Protein AF-A0A842U980-F1 (afdb_monomer_lite)

Sequence (210 aa):
MTKTLEKITDRKEKIDPVVEKAMEKFLGATVKQVNDDISNRLIEGFIDFDIDLNVKFKKAKEQFKHAFLIKLLQFTNGNISEAARIAGVDRRSIHRLISRFNIDISKLRQEPYYFREEKKEMYVKEVVEETLGRYDITKEYSDKVDEETAKNISKKIPDVRLTFDEAIDMFEKEYIKAALEKFKNIKVAAKEIGLRYETLHKKAKEFGLR

Structure (mmCIF, N/CA/C/O backbone):
data_AF-A0A842U980-F1
#
_entry.id   AF-A0A842U980-F1
#
loop_
_atom_site.group_PDB
_atom_site.id
_atom_site.type_symbol
_atom_site.label_atom_id
_atom_site.label_alt_id
_atom_site.label_comp_id
_atom_site.label_asym_id
_atom_site.label_entity_id
_atom_site.label_seq_id
_atom_site.pdbx_PDB_ins_code
_atom_site.Cartn_x
_atom_site.Cartn_y
_atom_site.Cartn_z
_atom_site.occupancy
_atom_site.B_iso_or_equiv
_atom_site.auth_seq_id
_atom_site.auth_comp_id
_atom_site.auth_asym_id
_atom_site.auth_atom_id
_atom_site.pdbx_PDB_model_num
ATOM 1 N N . MET A 1 1 ? -0.376 16.060 8.707 1.00 54.44 1 MET A N 1
ATOM 2 C CA . MET A 1 1 ? -0.084 14.841 7.926 1.00 54.44 1 MET A CA 1
ATOM 3 C C . MET A 1 1 ? 0.948 14.017 8.677 1.00 54.44 1 MET A C 1
ATOM 5 O O . MET A 1 1 ? 1.645 14.567 9.522 1.00 54.44 1 MET A O 1
ATOM 9 N N . THR A 1 2 ? 1.013 12.706 8.447 1.00 62.59 2 THR A N 1
ATOM 10 C CA . THR A 1 2 ? 2.090 11.875 9.005 1.00 62.59 2 THR A CA 1
ATOM 11 C C . THR A 1 2 ? 3.374 12.084 8.194 1.00 62.59 2 THR A C 1
ATOM 13 O O . THR A 1 2 ? 3.302 12.297 6.984 1.00 62.59 2 THR A O 1
ATOM 16 N N . LYS A 1 3 ? 4.553 11.962 8.829 1.00 65.06 3 LYS A N 1
ATOM 17 C CA . LYS A 1 3 ? 5.871 12.031 8.150 1.00 65.06 3 LYS A CA 1
ATOM 18 C C . LYS A 1 3 ? 5.983 11.068 6.959 1.00 65.06 3 LYS A C 1
ATOM 20 O O . LYS A 1 3 ? 6.761 11.276 6.039 1.00 65.06 3 LYS A O 1
ATOM 25 N N . THR A 1 4 ? 5.220 9.985 7.012 1.00 66.38 4 THR A N 1
ATOM 26 C CA . THR A 1 4 ? 5.071 8.966 5.978 1.00 66.38 4 THR A CA 1
ATOM 27 C C . THR A 1 4 ? 4.361 9.499 4.729 1.00 66.38 4 THR A C 1
ATOM 29 O O . THR A 1 4 ? 4.838 9.315 3.614 1.00 66.38 4 THR A O 1
ATOM 32 N N . LEU A 1 5 ? 3.240 10.203 4.913 1.00 65.75 5 LEU A N 1
ATOM 33 C CA . LEU A 1 5 ? 2.458 10.796 3.824 1.00 65.75 5 LEU A CA 1
ATOM 34 C C . LEU A 1 5 ? 3.175 11.994 3.191 1.00 65.75 5 LEU A C 1
ATOM 36 O O . LEU A 1 5 ? 3.065 12.199 1.986 1.00 65.75 5 LEU A O 1
ATOM 40 N N . GLU A 1 6 ? 3.949 12.740 3.982 1.00 69.69 6 GLU A N 1
ATOM 41 C CA . GLU A 1 6 ? 4.841 13.793 3.476 1.00 69.69 6 GLU A CA 1
ATOM 42 C C . GLU A 1 6 ? 5.874 13.202 2.506 1.00 69.69 6 GLU A C 1
ATOM 44 O O . GLU A 1 6 ? 5.952 13.638 1.367 1.00 69.69 6 GLU A O 1
ATOM 49 N N . LYS A 1 7 ? 6.544 12.100 2.870 1.00 70.19 7 LYS A N 1
ATOM 50 C CA . LYS A 1 7 ? 7.484 11.413 1.963 1.00 70.19 7 LYS A CA 1
ATOM 51 C C . LYS A 1 7 ? 6.836 10.905 0.676 1.00 70.19 7 LYS A C 1
ATOM 53 O O . LYS A 1 7 ? 7.484 10.918 -0.366 1.00 70.19 7 LYS A O 1
ATOM 58 N N . ILE A 1 8 ? 5.598 10.409 0.740 1.00 70.44 8 ILE A N 1
ATOM 59 C CA . ILE A 1 8 ? 4.845 9.974 -0.451 1.00 70.44 8 ILE A CA 1
ATOM 60 C C . ILE A 1 8 ? 4.547 11.176 -1.354 1.00 70.44 8 ILE A C 1
ATOM 62 O O . ILE A 1 8 ? 4.699 11.079 -2.568 1.00 70.44 8 ILE A O 1
ATOM 66 N N . THR A 1 9 ? 4.207 12.318 -0.758 1.00 74.25 9 THR A N 1
ATOM 67 C CA . THR A 1 9 ? 3.985 13.577 -1.482 1.00 74.25 9 THR A CA 1
ATOM 68 C C . THR A 1 9 ? 5.280 14.062 -2.143 1.00 74.25 9 THR A C 1
ATOM 70 O O . THR A 1 9 ? 5.294 14.289 -3.347 1.00 74.25 9 THR A O 1
ATOM 73 N N . ASP A 1 10 ? 6.404 14.062 -1.420 1.00 77.56 10 ASP A N 1
ATOM 74 C CA . ASP A 1 10 ? 7.727 14.425 -1.960 1.00 77.56 10 ASP A CA 1
ATOM 75 C C . ASP A 1 10 ? 8.173 13.504 -3.110 1.00 77.56 10 ASP A C 1
ATOM 77 O O . ASP A 1 10 ? 8.929 13.890 -4.004 1.00 77.56 10 ASP A O 1
ATOM 81 N N . ARG A 1 11 ? 7.767 12.229 -3.065 1.00 75.19 11 ARG A N 1
ATOM 82 C CA . ARG A 1 11 ? 8.016 11.257 -4.138 1.00 75.19 11 ARG A CA 1
ATOM 83 C C . ARG A 1 11 ? 7.155 11.556 -5.360 1.00 75.19 11 ARG A C 1
ATOM 85 O O . ARG A 1 11 ? 7.660 11.446 -6.477 1.00 75.19 11 ARG A O 1
ATOM 92 N N . LYS A 1 12 ? 5.901 11.956 -5.142 1.00 79.19 12 LYS A N 1
ATOM 93 C CA . LYS A 1 12 ? 4.974 12.357 -6.199 1.00 79.19 12 LYS A CA 1
ATOM 94 C C . LYS A 1 12 ? 5.481 13.572 -6.968 1.00 79.19 12 LYS A C 1
ATOM 96 O O . LYS A 1 12 ? 5.611 13.494 -8.185 1.00 79.19 12 LYS A O 1
ATOM 101 N N . GLU A 1 13 ? 5.945 14.601 -6.264 1.00 82.38 13 GLU A N 1
ATOM 102 C CA . GLU A 1 13 ? 6.541 15.800 -6.876 1.00 82.38 13 GLU A CA 1
ATOM 103 C C . GLU A 1 13 ? 7.745 15.499 -7.790 1.00 82.38 13 GLU A C 1
ATOM 105 O O . GLU A 1 13 ? 8.050 16.267 -8.701 1.00 82.38 13 GLU A O 1
ATOM 110 N N . LYS A 1 14 ? 8.433 14.368 -7.582 1.00 80.75 14 LYS A N 1
ATOM 111 C CA . LYS A 1 14 ? 9.555 13.929 -8.429 1.00 80.75 14 LYS A CA 1
ATOM 112 C C . LYS A 1 14 ? 9.118 13.111 -9.643 1.00 80.75 14 LYS A C 1
ATOM 114 O O . LYS A 1 14 ? 9.816 13.139 -10.654 1.00 80.75 14 LYS A O 1
ATOM 119 N N . ILE A 1 15 ? 8.023 12.356 -9.537 1.00 80.94 15 ILE A N 1
ATOM 120 C CA . ILE A 1 15 ? 7.534 11.461 -10.598 1.00 80.94 15 ILE A CA 1
ATOM 121 C C . ILE A 1 15 ? 6.619 12.199 -11.572 1.00 80.94 15 ILE A C 1
ATOM 123 O O . ILE A 1 15 ? 6.764 12.002 -12.778 1.00 80.94 15 ILE A O 1
ATOM 127 N N . ASP A 1 16 ? 5.754 13.084 -11.080 1.00 85.31 16 ASP A N 1
ATOM 128 C CA . ASP A 1 16 ? 4.809 13.854 -11.895 1.00 85.31 16 ASP A CA 1
ATOM 129 C C . ASP A 1 16 ? 5.452 14.515 -13.127 1.00 85.31 16 ASP A C 1
ATOM 131 O O . ASP A 1 16 ? 4.998 14.233 -14.237 1.00 85.31 16 ASP A O 1
ATOM 135 N N . PRO A 1 17 ? 6.560 15.280 -13.022 1.00 87.06 17 PRO A N 1
ATOM 136 C CA . PRO A 1 17 ? 7.162 15.915 -14.198 1.00 87.06 17 PRO A CA 1
ATOM 137 C C . PRO A 1 17 ? 7.782 14.911 -15.185 1.00 87.06 17 PRO A C 1
ATOM 139 O O . PRO A 1 17 ? 7.951 15.216 -16.368 1.00 87.06 17 PRO A O 1
ATOM 142 N N . VAL A 1 18 ? 8.160 13.716 -14.719 1.00 85.06 18 VAL A N 1
ATOM 143 C CA . VAL A 1 18 ? 8.706 12.648 -15.570 1.00 85.06 18 VAL A CA 1
ATOM 144 C C . VAL A 1 18 ? 7.588 11.995 -16.375 1.00 85.06 18 VAL A C 1
ATOM 146 O O . VAL A 1 18 ? 7.740 11.822 -17.586 1.00 85.06 18 VAL A O 1
ATOM 149 N N . VAL A 1 19 ? 6.487 11.648 -15.705 1.00 84.44 19 VAL A N 1
ATOM 150 C CA . VAL A 1 19 ? 5.302 11.041 -16.320 1.00 84.44 19 VAL A CA 1
ATOM 151 C C . VAL A 1 19 ? 4.660 12.027 -17.284 1.00 84.44 19 VAL A C 1
ATOM 153 O O . VAL A 1 19 ? 4.445 11.679 -18.438 1.00 84.44 19 VAL A O 1
ATOM 156 N N . GLU A 1 20 ? 4.445 13.271 -16.858 1.00 87.75 20 GLU A N 1
ATOM 157 C CA . GLU A 1 20 ? 3.815 14.310 -17.671 1.00 87.75 20 GLU A CA 1
ATOM 158 C C . GLU A 1 20 ? 4.561 14.532 -18.985 1.00 87.75 20 GLU A C 1
ATOM 160 O O . GLU A 1 20 ? 3.962 14.444 -20.052 1.00 87.75 20 GLU A O 1
ATOM 165 N N . LYS A 1 21 ? 5.887 14.696 -18.931 1.00 86.00 21 LYS A N 1
ATOM 166 C CA . LYS A 1 21 ? 6.707 14.894 -20.132 1.00 86.00 21 LYS A CA 1
ATOM 167 C C . LYS A 1 21 ? 6.715 13.680 -21.064 1.00 86.00 21 LYS A C 1
ATOM 169 O O . LYS A 1 21 ? 6.802 13.834 -22.282 1.00 86.00 21 LYS A O 1
ATOM 174 N N . ALA A 1 22 ? 6.699 12.469 -20.509 1.00 83.88 22 ALA A N 1
ATOM 175 C CA . ALA A 1 22 ? 6.681 11.249 -21.310 1.00 83.88 22 ALA A CA 1
ATOM 176 C C . ALA A 1 22 ? 5.316 11.036 -21.978 1.00 83.88 22 ALA A C 1
ATOM 178 O O . ALA A 1 22 ? 5.261 10.735 -23.169 1.00 83.88 22 ALA A O 1
ATOM 179 N N . MET A 1 23 ? 4.232 11.258 -21.236 1.00 83.81 23 MET A N 1
ATOM 180 C CA . MET A 1 23 ? 2.866 11.114 -21.732 1.00 83.81 23 MET A CA 1
ATOM 181 C C . MET A 1 23 ? 2.473 12.236 -22.692 1.00 83.81 23 MET A C 1
ATOM 183 O O . MET A 1 23 ? 1.781 11.961 -23.663 1.00 83.81 23 MET A O 1
ATOM 187 N N . GLU A 1 24 ? 2.960 13.465 -22.505 1.00 85.56 24 GLU A N 1
ATOM 188 C CA . GLU A 1 24 ? 2.791 14.559 -23.472 1.00 85.56 24 GLU A CA 1
ATOM 189 C C . GLU A 1 24 ? 3.443 14.207 -24.815 1.00 85.56 24 GLU A C 1
ATOM 191 O O . GLU A 1 24 ? 2.820 14.363 -25.863 1.00 85.56 24 GLU A O 1
ATOM 196 N N . LYS A 1 25 ? 4.668 13.656 -24.798 1.00 83.00 25 LYS A N 1
ATOM 197 C CA . LYS A 1 25 ? 5.346 13.181 -26.017 1.00 83.00 25 LYS A CA 1
ATOM 198 C C . LYS A 1 25 ? 4.564 12.048 -26.697 1.00 83.00 25 LYS A C 1
ATOM 200 O O . LYS A 1 25 ? 4.539 11.993 -27.922 1.00 83.00 25 LYS A O 1
ATOM 205 N N . PHE A 1 26 ? 3.957 11.159 -25.912 1.00 80.19 26 PHE A N 1
ATOM 206 C CA . PHE A 1 26 ? 3.241 9.982 -26.405 1.00 80.19 26 PHE A CA 1
ATOM 207 C C . PHE A 1 26 ? 1.833 10.299 -26.942 1.00 80.19 26 PHE A C 1
ATOM 209 O O . PHE A 1 26 ? 1.477 9.881 -28.041 1.00 80.19 26 PHE A O 1
ATOM 216 N N . LEU A 1 27 ? 1.033 11.054 -26.186 1.00 79.44 27 LEU A N 1
ATOM 217 C CA . LEU A 1 27 ? -0.352 11.402 -26.523 1.00 79.44 27 LEU A CA 1
ATOM 218 C C . LEU A 1 27 ? -0.455 12.670 -27.384 1.00 79.44 27 LEU A C 1
ATOM 220 O O . LEU A 1 27 ? -1.517 12.951 -27.934 1.00 79.44 27 LEU A O 1
ATOM 224 N N . GLY A 1 28 ? 0.618 13.462 -27.477 1.00 79.75 28 GLY A N 1
ATOM 225 C CA . GLY A 1 28 ? 0.624 14.773 -28.135 1.00 79.75 28 GLY A CA 1
ATOM 226 C C . GLY A 1 28 ? -0.094 15.874 -27.343 1.00 79.75 28 GLY A C 1
ATOM 227 O O . GLY A 1 28 ? -0.217 16.994 -27.834 1.00 79.75 28 GLY A O 1
ATOM 228 N N . ALA A 1 29 ? -0.583 15.566 -26.139 1.00 79.31 29 ALA A N 1
ATOM 229 C CA . ALA A 1 29 ? -1.262 16.493 -25.244 1.00 79.31 29 ALA A CA 1
ATOM 230 C C . ALA A 1 29 ? -1.124 16.053 -23.781 1.00 79.31 29 ALA A C 1
ATOM 232 O O . ALA A 1 29 ? -1.019 14.864 -23.473 1.00 79.31 29 ALA A O 1
ATOM 233 N N . THR A 1 30 ? -1.192 17.017 -22.865 1.00 80.44 30 THR A N 1
ATOM 234 C CA . THR A 1 30 ? -1.183 16.753 -21.424 1.00 80.44 30 THR A CA 1
ATOM 235 C C . THR A 1 30 ? -2.582 16.402 -20.927 1.00 80.44 30 THR A C 1
ATOM 237 O O . THR A 1 30 ? -3.475 17.251 -20.898 1.00 80.44 30 THR A O 1
ATOM 240 N N . VAL A 1 31 ? -2.765 15.165 -20.458 1.00 83.44 31 VAL A N 1
ATOM 241 C CA . VAL A 1 31 ? -4.002 14.720 -19.799 1.00 83.44 31 VAL A CA 1
ATOM 242 C C . VAL A 1 31 ? -3.748 14.567 -18.303 1.00 83.44 31 VAL A C 1
ATOM 244 O O . VAL A 1 31 ? -3.259 13.538 -17.840 1.00 83.44 31 VAL A O 1
ATOM 247 N N . LYS A 1 32 ? -4.091 15.603 -17.527 1.00 85.12 32 LYS A N 1
ATOM 248 C CA . LYS A 1 32 ? -3.756 15.685 -16.095 1.00 85.12 32 LYS A CA 1
ATOM 249 C C . LYS A 1 32 ? -4.216 14.462 -15.289 1.00 85.12 32 LYS A C 1
ATOM 251 O O . LYS A 1 32 ? -3.421 13.911 -14.544 1.00 85.12 32 L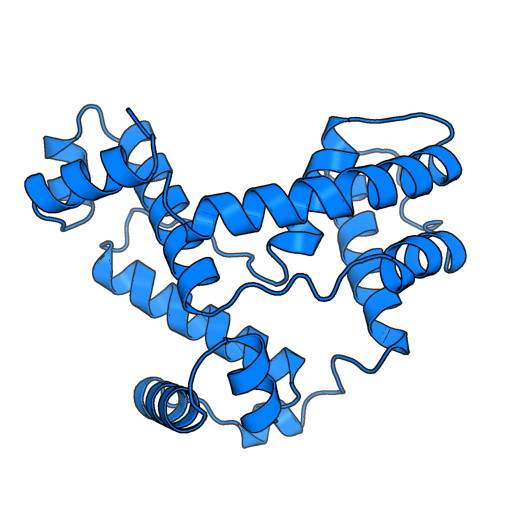YS A O 1
ATOM 256 N N . GLN A 1 33 ? -5.464 14.021 -15.468 1.00 82.62 33 GLN A N 1
ATOM 257 C CA . GLN A 1 33 ? -6.023 12.877 -14.730 1.00 82.62 33 GLN A CA 1
ATOM 258 C C . GLN A 1 33 ? -5.267 11.568 -15.003 1.00 82.62 33 GLN A C 1
ATOM 260 O O . GLN A 1 33 ? -4.983 10.817 -14.078 1.00 82.62 33 GLN A O 1
ATOM 265 N N . VAL A 1 34 ? -4.881 11.328 -16.258 1.00 82.81 34 VAL A N 1
ATOM 266 C CA . VAL A 1 34 ? -4.116 10.137 -16.658 1.00 82.81 34 VAL A CA 1
ATOM 267 C C . VAL A 1 34 ? -2.714 10.174 -16.062 1.00 82.81 34 VAL A C 1
ATOM 269 O O . VAL A 1 34 ? -2.252 9.174 -15.521 1.00 82.81 34 VAL A O 1
ATOM 272 N N . ASN A 1 35 ? -2.050 11.330 -16.122 1.00 85.69 35 ASN A N 1
ATOM 273 C CA . ASN A 1 35 ? -0.719 11.503 -15.543 1.00 85.69 35 ASN A CA 1
ATOM 274 C C . ASN A 1 35 ? -0.745 11.303 -14.025 1.00 85.69 35 ASN A C 1
ATOM 276 O O . ASN A 1 35 ? 0.098 10.585 -13.496 1.00 85.69 35 ASN A O 1
ATOM 280 N N . ASP A 1 36 ? -1.738 11.887 -13.347 1.00 84.62 36 ASP A N 1
ATOM 281 C CA . ASP A 1 36 ? -1.949 11.724 -11.910 1.00 84.62 36 ASP A CA 1
ATOM 282 C C . ASP A 1 36 ? -2.123 10.245 -11.533 1.00 84.62 36 ASP A C 1
ATOM 284 O O . ASP A 1 36 ? -1.471 9.773 -10.601 1.00 84.62 36 ASP A O 1
ATOM 288 N N . ASP A 1 37 ? -2.946 9.497 -12.272 1.00 82.12 37 ASP A N 1
ATOM 289 C CA . ASP A 1 37 ? -3.183 8.075 -12.014 1.00 82.12 37 ASP A CA 1
ATOM 290 C C . ASP A 1 37 ? -1.954 7.212 -12.303 1.00 82.12 37 ASP A C 1
ATOM 292 O O . ASP A 1 37 ? -1.622 6.339 -11.500 1.00 82.12 37 ASP A O 1
ATOM 296 N N . ILE A 1 38 ? -1.235 7.470 -13.400 1.00 82.06 38 ILE A N 1
ATOM 297 C CA . ILE A 1 38 ? 0.019 6.771 -13.706 1.00 82.06 38 ILE A CA 1
ATOM 298 C C . ILE A 1 38 ? 1.038 7.039 -12.594 1.00 82.06 38 ILE A C 1
ATOM 300 O O . ILE A 1 38 ? 1.588 6.091 -12.038 1.00 82.06 38 ILE A O 1
ATOM 304 N N . SER A 1 39 ? 1.260 8.301 -12.215 1.00 82.94 39 SER A N 1
ATOM 305 C CA . SER A 1 39 ? 2.160 8.668 -11.117 1.00 82.94 39 SER A CA 1
ATOM 306 C C . SER A 1 39 ? 1.787 7.969 -9.816 1.00 82.94 39 SER A C 1
ATOM 308 O O . SER A 1 39 ? 2.646 7.346 -9.191 1.00 82.94 39 SER A O 1
ATOM 310 N N . ASN A 1 40 ? 0.511 8.028 -9.421 1.00 78.62 40 ASN A N 1
ATOM 311 C CA . ASN A 1 40 ? 0.027 7.387 -8.201 1.00 78.62 40 ASN A CA 1
ATOM 312 C C . ASN A 1 40 ? 0.307 5.882 -8.248 1.00 78.62 40 ASN A C 1
ATOM 314 O O . ASN A 1 40 ? 0.929 5.358 -7.334 1.00 78.62 40 ASN A O 1
ATOM 318 N N . ARG A 1 41 ? -0.021 5.193 -9.345 1.00 76.94 41 ARG A N 1
ATOM 319 C CA . ARG A 1 41 ? 0.214 3.746 -9.486 1.00 76.94 41 ARG A CA 1
ATOM 320 C C . ARG A 1 41 ? 1.695 3.370 -9.534 1.00 76.94 41 ARG A C 1
ATOM 322 O O . ARG A 1 41 ? 2.090 2.317 -9.036 1.00 76.94 41 ARG A O 1
ATOM 329 N N . LEU A 1 42 ? 2.548 4.223 -10.095 1.00 76.81 42 LEU A N 1
ATOM 330 C CA . LEU A 1 42 ? 3.997 4.017 -10.074 1.00 76.81 42 LEU A CA 1
ATOM 331 C C . LEU A 1 42 ? 4.582 4.172 -8.660 1.00 76.81 42 LEU A C 1
ATOM 333 O O . LEU A 1 42 ? 5.507 3.438 -8.314 1.00 76.81 42 LEU A O 1
ATOM 337 N N . ILE A 1 43 ? 4.042 5.087 -7.844 1.00 73.19 43 ILE A N 1
ATOM 338 C CA . ILE A 1 43 ? 4.463 5.341 -6.450 1.00 73.19 43 ILE A CA 1
ATOM 339 C C . ILE A 1 43 ? 3.907 4.288 -5.493 1.00 73.19 43 ILE A C 1
ATOM 341 O O . ILE A 1 43 ? 4.632 3.750 -4.654 1.00 73.19 43 ILE A O 1
ATOM 345 N N . GLU A 1 44 ? 2.606 4.031 -5.595 1.00 68.06 44 GLU A N 1
ATOM 346 C CA . GLU A 1 44 ? 1.865 3.069 -4.784 1.00 68.06 44 GLU A CA 1
ATOM 347 C C . GLU A 1 44 ? 2.296 1.637 -5.111 1.00 68.06 44 GLU A C 1
ATOM 349 O O . GLU A 1 44 ? 2.226 0.740 -4.267 1.00 68.06 44 GLU A O 1
ATOM 354 N N . GLY A 1 45 ? 2.856 1.438 -6.304 1.00 65.06 45 GLY A N 1
ATOM 355 C CA . GLY A 1 45 ? 3.435 0.178 -6.714 1.00 65.06 45 GLY A CA 1
ATOM 356 C C . GLY A 1 45 ? 2.366 -0.899 -6.891 1.00 65.06 45 GLY A C 1
ATOM 357 O O . GLY A 1 45 ? 1.214 -0.646 -7.228 1.00 65.06 45 GLY A O 1
ATOM 358 N N . PHE A 1 46 ? 2.760 -2.128 -6.560 1.00 54.03 46 PHE A N 1
ATOM 359 C CA . PHE A 1 46 ? 1.955 -3.351 -6.602 1.00 54.03 46 PHE A CA 1
ATOM 360 C C . PHE A 1 46 ? 0.727 -3.358 -5.669 1.00 54.03 46 PHE A C 1
ATOM 362 O O . PHE A 1 46 ? 0.098 -4.404 -5.492 1.00 54.03 46 PHE A O 1
ATOM 369 N N . ILE A 1 47 ? 0.391 -2.253 -5.006 1.00 57.50 47 ILE A N 1
ATOM 370 C CA . ILE A 1 47 ? -0.677 -2.198 -4.008 1.00 57.50 47 ILE A CA 1
ATOM 371 C C . ILE A 1 47 ? -2.021 -2.002 -4.705 1.00 57.50 47 ILE A C 1
ATOM 373 O O . ILE A 1 47 ? -2.615 -0.937 -4.679 1.00 57.50 47 ILE A O 1
ATOM 377 N N . ASP A 1 48 ? -2.510 -3.081 -5.300 1.00 58.28 48 ASP A N 1
ATOM 378 C CA . ASP A 1 48 ? -3.935 -3.232 -5.565 1.00 58.28 48 ASP A CA 1
ATOM 379 C C . ASP A 1 48 ? -4.545 -3.963 -4.365 1.00 58.28 48 ASP A C 1
ATOM 381 O O . ASP A 1 48 ? -4.170 -5.115 -4.083 1.00 58.28 48 ASP A O 1
ATOM 385 N N . PHE A 1 49 ? -5.364 -3.257 -3.583 1.00 68.00 49 PHE A N 1
ATOM 386 C CA . PHE A 1 49 ? -6.091 -3.817 -2.448 1.00 68.00 49 PHE A CA 1
ATOM 387 C C . PHE A 1 49 ? -7.475 -3.181 -2.339 1.00 68.00 49 PHE A C 1
ATOM 389 O O . PHE A 1 49 ? -7.606 -1.996 -2.031 1.00 68.00 49 PHE A O 1
ATOM 396 N N . ASP A 1 50 ? -8.502 -4.007 -2.501 1.00 75.44 50 ASP A N 1
ATOM 397 C CA . ASP A 1 50 ? -9.885 -3.585 -2.335 1.00 75.44 50 ASP A CA 1
ATOM 398 C C . ASP A 1 50 ? -10.236 -3.372 -0.861 1.00 75.44 50 ASP A C 1
ATOM 400 O O . ASP A 1 50 ? -10.060 -4.243 -0.001 1.00 75.44 50 ASP A O 1
ATOM 404 N N . ILE A 1 51 ? -10.788 -2.199 -0.557 1.00 85.25 51 ILE A N 1
ATOM 405 C CA . ILE A 1 51 ? -11.232 -1.861 0.793 1.00 85.25 51 ILE A CA 1
ATOM 406 C C . ILE A 1 51 ? -12.583 -2.528 1.074 1.00 85.25 51 ILE A C 1
ATOM 408 O O . ILE A 1 51 ? -13.648 -1.989 0.773 1.00 85.25 51 ILE A O 1
ATOM 412 N N . ASP A 1 52 ? -12.544 -3.691 1.726 1.00 87.75 52 ASP A N 1
ATOM 413 C CA . ASP A 1 52 ? -13.746 -4.356 2.234 1.00 87.75 52 ASP A CA 1
ATOM 414 C C . ASP A 1 52 ? -14.071 -3.930 3.677 1.00 87.75 52 ASP A C 1
ATOM 416 O O . ASP A 1 52 ? -13.484 -4.399 4.659 1.00 87.75 52 ASP A O 1
ATOM 420 N N . LEU A 1 53 ? -15.070 -3.056 3.816 1.00 90.94 53 LEU A N 1
ATOM 421 C CA . LEU A 1 53 ? -15.565 -2.583 5.113 1.00 90.94 53 LEU A CA 1
ATOM 422 C C . LEU A 1 53 ? -16.399 -3.624 5.881 1.00 90.94 53 LEU A C 1
ATOM 424 O O . LEU A 1 53 ? -16.760 -3.373 7.033 1.00 90.94 53 LEU A O 1
ATOM 428 N N . ASN A 1 54 ? -16.709 -4.785 5.293 1.00 91.12 54 ASN A N 1
ATOM 429 C CA . ASN A 1 54 ? -17.342 -5.893 6.019 1.00 91.12 54 ASN A CA 1
ATOM 430 C C . ASN A 1 54 ? -16.333 -6.628 6.917 1.00 91.12 54 ASN A C 1
ATOM 432 O O . ASN A 1 54 ? -16.703 -7.228 7.932 1.00 91.12 54 ASN A O 1
ATOM 436 N N . VAL A 1 55 ? -15.041 -6.552 6.589 1.00 92.44 55 VAL A N 1
ATOM 437 C CA . VAL A 1 55 ? -13.961 -7.094 7.413 1.00 92.44 55 VAL A CA 1
ATOM 438 C C . VAL A 1 55 ? -13.512 -6.043 8.419 1.00 92.44 55 VAL A C 1
ATOM 440 O O . VAL A 1 55 ? -13.121 -4.949 8.041 1.00 92.44 55 VAL A O 1
ATOM 443 N N . LYS A 1 56 ? -13.490 -6.377 9.716 1.00 95.69 56 LYS A N 1
ATOM 444 C CA . LYS A 1 56 ? -13.037 -5.455 10.777 1.00 95.69 56 LYS A CA 1
ATOM 445 C C . LYS A 1 56 ? -11.600 -4.973 10.543 1.00 95.69 56 LYS A C 1
ATOM 447 O O . LYS A 1 56 ? -10.733 -5.766 10.172 1.00 95.69 56 LYS A O 1
ATOM 452 N N . PHE A 1 57 ? -11.318 -3.720 10.906 1.00 94.62 57 PHE A N 1
ATOM 453 C CA . PHE A 1 57 ? -10.055 -3.014 10.655 1.00 94.62 57 PHE A CA 1
ATOM 454 C C . PHE A 1 57 ? -8.805 -3.836 10.988 1.00 94.62 57 PHE A C 1
ATOM 456 O O . PHE A 1 57 ? -7.887 -3.934 10.181 1.00 94.62 57 PHE A O 1
ATOM 463 N N . LYS A 1 58 ? -8.759 -4.472 12.168 1.00 94.62 58 LYS A N 1
ATOM 464 C CA . LYS A 1 58 ? -7.595 -5.279 12.575 1.00 94.62 58 LYS A CA 1
ATOM 465 C C . LYS A 1 58 ? -7.336 -6.450 11.626 1.00 94.62 58 LYS A C 1
ATOM 467 O O . LYS A 1 58 ? -6.184 -6.734 11.326 1.00 94.62 58 LYS A O 1
ATOM 472 N N . LYS A 1 59 ? -8.396 -7.128 11.177 1.00 94.38 59 LYS A N 1
ATOM 473 C CA . LYS A 1 59 ? -8.294 -8.269 10.263 1.00 94.38 59 LYS A CA 1
ATOM 474 C C . LYS A 1 59 ? -7.962 -7.796 8.849 1.00 94.38 59 LYS A C 1
ATOM 476 O O . LYS A 1 59 ? -7.058 -8.362 8.247 1.00 94.38 59 LYS A O 1
ATOM 481 N N . ALA A 1 60 ? -8.607 -6.728 8.381 1.00 93.44 60 ALA A N 1
ATOM 482 C CA . ALA A 1 60 ? -8.319 -6.122 7.084 1.00 93.44 60 ALA A CA 1
ATOM 483 C C . ALA A 1 60 ? -6.849 -5.670 6.997 1.00 93.44 60 ALA A C 1
ATOM 485 O O . ALA A 1 60 ? -6.148 -6.007 6.049 1.00 93.44 60 ALA A O 1
ATOM 486 N N . LYS A 1 61 ? -6.327 -5.039 8.058 1.00 93.62 61 LYS A N 1
ATOM 487 C CA . LYS A 1 61 ? -4.910 -4.660 8.164 1.00 93.62 61 LYS A CA 1
ATOM 488 C C . LYS A 1 61 ? -3.962 -5.858 8.089 1.00 93.62 61 LYS A C 1
ATOM 490 O O . LYS A 1 61 ? -2.888 -5.759 7.506 1.00 93.62 61 LYS A O 1
ATOM 495 N N . GLU A 1 62 ? -4.309 -6.984 8.703 1.00 93.62 62 GLU A N 1
ATOM 496 C CA . GLU A 1 62 ? -3.476 -8.190 8.636 1.00 93.62 62 GLU A CA 1
ATOM 497 C C . GLU A 1 62 ? -3.530 -8.857 7.257 1.00 93.62 62 GLU A C 1
ATOM 499 O O . GLU A 1 62 ? -2.492 -9.290 6.761 1.00 93.62 62 GLU A O 1
ATOM 504 N N . GLN A 1 63 ? -4.695 -8.870 6.605 1.00 91.75 63 GLN A N 1
ATOM 505 C CA . GLN A 1 63 ? -4.833 -9.325 5.217 1.00 91.75 63 GLN A CA 1
ATOM 506 C C . GLN A 1 63 ? -4.016 -8.454 4.261 1.00 91.75 63 GLN A C 1
ATOM 508 O O . GLN A 1 63 ? -3.293 -8.986 3.421 1.00 91.75 63 GLN A O 1
ATOM 513 N N . PHE A 1 64 ? -4.056 -7.134 4.447 1.00 91.81 64 PHE A N 1
ATOM 514 C CA . PHE A 1 64 ? -3.239 -6.196 3.690 1.00 91.81 64 PHE A CA 1
ATOM 515 C C . PHE A 1 64 ? -1.741 -6.481 3.854 1.00 91.81 64 PHE A C 1
ATOM 517 O O . PHE A 1 64 ? -1.034 -6.653 2.866 1.00 91.81 64 PHE A O 1
ATOM 524 N N . LYS A 1 65 ? -1.250 -6.616 5.096 1.00 92.19 65 LYS A N 1
ATOM 525 C CA . LYS A 1 65 ? 0.163 -6.947 5.364 1.00 92.19 65 LYS A CA 1
ATOM 526 C C . LYS A 1 65 ? 0.598 -8.242 4.686 1.00 92.19 65 LYS A C 1
ATOM 528 O O . LYS A 1 65 ? 1.719 -8.323 4.194 1.00 92.19 65 LYS A O 1
ATOM 533 N N . HIS A 1 66 ? -0.267 -9.252 4.704 1.00 91.88 66 HIS A N 1
ATOM 534 C CA . HIS A 1 66 ? -0.008 -10.530 4.059 1.00 91.88 66 HIS A CA 1
ATOM 535 C C . HIS A 1 66 ? 0.116 -10.376 2.539 1.00 91.88 66 HIS A C 1
ATOM 537 O O . HIS A 1 66 ? 1.122 -10.790 1.966 1.00 91.88 66 HIS A O 1
ATOM 543 N N . ALA A 1 67 ? -0.866 -9.730 1.905 1.00 87.38 67 ALA A N 1
ATOM 544 C CA . ALA A 1 67 ? -0.872 -9.492 0.465 1.00 87.38 67 ALA A CA 1
ATOM 545 C C . ALA A 1 67 ? 0.333 -8.649 0.023 1.00 87.38 67 ALA A C 1
ATOM 547 O O . ALA A 1 67 ? 1.031 -9.013 -0.922 1.00 87.38 67 ALA A O 1
ATOM 548 N N . PHE A 1 68 ? 0.629 -7.572 0.755 1.00 87.94 68 PHE A N 1
ATOM 549 C CA . PHE A 1 68 ? 1.793 -6.728 0.504 1.00 87.94 68 PHE A CA 1
ATOM 550 C C . PHE A 1 68 ? 3.098 -7.523 0.588 1.00 87.94 68 PHE A C 1
ATOM 552 O O . PHE A 1 68 ? 3.948 -7.416 -0.292 1.00 87.94 68 PHE A O 1
ATOM 559 N N . LEU A 1 69 ? 3.252 -8.362 1.619 1.00 89.75 69 LEU A N 1
ATOM 560 C CA . LEU A 1 69 ? 4.455 -9.169 1.781 1.00 89.75 69 LEU A CA 1
ATOM 561 C C . LEU A 1 69 ? 4.618 -10.207 0.667 1.00 89.75 69 LEU A C 1
ATOM 563 O O . LEU A 1 69 ? 5.736 -10.394 0.198 1.00 89.75 69 LEU A O 1
ATOM 567 N N . ILE A 1 70 ? 3.538 -10.862 0.230 1.00 86.62 70 ILE A N 1
ATOM 568 C CA . ILE A 1 70 ? 3.592 -11.783 -0.914 1.00 86.62 70 ILE A CA 1
ATOM 569 C C . ILE A 1 70 ? 4.078 -11.041 -2.156 1.00 86.62 70 ILE A C 1
ATOM 571 O O . ILE A 1 70 ? 5.061 -11.468 -2.755 1.00 86.62 70 ILE A O 1
ATOM 575 N N . LYS A 1 71 ? 3.457 -9.905 -2.490 1.00 80.69 71 LYS A N 1
ATOM 576 C CA . LYS A 1 71 ? 3.827 -9.109 -3.668 1.00 80.69 71 LYS A CA 1
ATOM 577 C C . LYS A 1 71 ? 5.280 -8.629 -3.593 1.00 80.69 71 LYS A C 1
ATOM 579 O O . LYS A 1 71 ? 6.020 -8.739 -4.566 1.00 80.69 71 LYS A O 1
ATOM 584 N N . LEU A 1 72 ? 5.736 -8.193 -2.417 1.00 84.25 72 LEU A N 1
ATOM 585 C CA . LEU A 1 72 ? 7.131 -7.814 -2.181 1.00 84.25 72 LEU A CA 1
ATOM 586 C C . LEU A 1 72 ? 8.101 -8.997 -2.356 1.00 84.25 72 LEU A C 1
ATOM 588 O O . LEU A 1 72 ? 9.195 -8.843 -2.904 1.00 84.25 72 LEU A O 1
ATOM 592 N N . LEU A 1 73 ? 7.730 -10.186 -1.884 1.00 85.56 73 LEU A N 1
ATOM 593 C CA . LEU A 1 73 ? 8.555 -11.385 -2.029 1.00 85.56 73 LEU A CA 1
ATOM 594 C C . LEU A 1 73 ? 8.569 -11.892 -3.471 1.00 85.56 73 LEU A C 1
ATOM 596 O O . LEU A 1 73 ? 9.630 -12.292 -3.935 1.00 85.56 73 LEU A O 1
ATOM 600 N N . GLN A 1 74 ? 7.452 -11.826 -4.192 1.00 78.19 74 GLN A N 1
ATOM 601 C CA . GLN A 1 74 ? 7.394 -12.112 -5.629 1.00 78.19 74 GLN A CA 1
ATOM 602 C C . GLN A 1 74 ? 8.296 -11.153 -6.404 1.00 78.19 74 GLN A C 1
ATOM 604 O O . GLN A 1 74 ? 9.140 -11.586 -7.184 1.00 78.19 74 GLN A O 1
ATOM 609 N N . PHE A 1 75 ? 8.199 -9.857 -6.101 1.00 74.00 75 PHE A N 1
ATOM 610 C CA . PHE A 1 75 ? 9.036 -8.826 -6.704 1.00 74.00 75 PHE A CA 1
ATOM 611 C C . PHE A 1 75 ? 10.535 -9.055 -6.465 1.00 74.00 75 PHE A C 1
ATOM 613 O O . PHE A 1 75 ? 11.365 -8.751 -7.313 1.00 74.00 75 PHE A O 1
ATOM 620 N N . THR A 1 76 ? 10.903 -9.604 -5.309 1.00 78.44 76 THR A N 1
ATOM 621 C CA . THR A 1 76 ? 12.304 -9.894 -4.974 1.00 78.44 76 THR A CA 1
ATOM 622 C C . THR A 1 76 ? 12.715 -11.331 -5.272 1.00 78.44 76 THR A C 1
ATOM 624 O O . THR A 1 76 ? 13.807 -11.740 -4.878 1.00 78.44 76 THR A O 1
ATOM 627 N N . ASN A 1 77 ? 11.867 -12.120 -5.939 1.00 75.94 77 ASN A N 1
ATOM 628 C CA . ASN A 1 77 ? 12.082 -13.546 -6.196 1.00 75.94 77 ASN A CA 1
ATOM 629 C C . ASN A 1 77 ? 12.468 -14.334 -4.922 1.00 75.94 77 ASN A C 1
ATOM 631 O O . ASN A 1 77 ? 13.408 -15.131 -4.879 1.00 75.94 77 ASN A O 1
ATOM 635 N N . GLY A 1 78 ? 11.814 -14.015 -3.806 1.00 80.75 78 GLY A N 1
ATOM 636 C CA . GLY A 1 78 ? 12.110 -14.589 -2.499 1.00 80.75 78 GLY A CA 1
ATOM 637 C C . GLY A 1 78 ? 13.495 -14.224 -1.943 1.00 80.75 78 GLY A C 1
ATOM 638 O O . GLY A 1 78 ? 13.994 -14.930 -1.053 1.00 80.75 78 GLY A O 1
ATOM 639 N N . ASN A 1 79 ? 14.142 -13.164 -2.446 1.00 85.81 79 ASN A N 1
ATOM 640 C CA . ASN A 1 79 ? 15.346 -12.587 -1.855 1.00 85.81 79 ASN A CA 1
ATOM 641 C C . ASN A 1 79 ? 14.968 -11.744 -0.633 1.00 85.81 79 ASN A C 1
ATOM 643 O O . ASN A 1 79 ? 14.634 -10.565 -0.715 1.00 85.81 79 ASN A O 1
ATOM 647 N N . ILE A 1 80 ? 15.082 -12.372 0.532 1.00 89.62 80 ILE A N 1
ATOM 648 C CA . ILE A 1 80 ? 14.704 -11.793 1.823 1.00 89.62 80 ILE A CA 1
ATOM 649 C C . ILE A 1 80 ? 15.536 -10.546 2.157 1.00 89.62 80 ILE A C 1
ATOM 651 O O . ILE A 1 80 ? 15.014 -9.611 2.759 1.00 89.62 80 ILE A O 1
ATOM 655 N N . SER A 1 81 ? 16.819 -10.516 1.784 1.00 87.94 81 SER A N 1
ATOM 656 C CA . SER A 1 81 ? 17.690 -9.367 2.060 1.00 87.94 81 SER A CA 1
ATOM 657 C C . SER A 1 81 ? 17.252 -8.142 1.262 1.00 87.94 81 SER A C 1
ATOM 659 O O . SER A 1 81 ? 17.157 -7.050 1.816 1.00 87.94 81 SER A O 1
ATOM 661 N N . GLU A 1 82 ? 16.930 -8.339 -0.015 1.00 83.75 82 GLU A N 1
ATOM 662 C CA . GLU A 1 82 ? 16.435 -7.266 -0.876 1.00 83.75 82 GLU A CA 1
ATOM 663 C C . GLU A 1 82 ? 15.022 -6.826 -0.469 1.00 83.75 82 GLU A C 1
ATOM 665 O O . GLU A 1 82 ? 14.751 -5.631 -0.376 1.00 83.75 82 GLU A O 1
ATOM 670 N N . ALA A 1 83 ? 14.145 -7.772 -0.113 1.00 87.38 83 ALA A N 1
ATOM 671 C CA . ALA A 1 83 ? 12.810 -7.467 0.401 1.00 87.38 83 ALA A CA 1
ATOM 672 C C . ALA A 1 83 ? 12.878 -6.613 1.671 1.00 87.38 83 ALA A C 1
ATOM 674 O O . ALA A 1 83 ? 12.162 -5.624 1.786 1.00 87.38 83 ALA A O 1
ATOM 675 N N . ALA A 1 84 ? 13.770 -6.957 2.603 1.00 89.88 84 ALA A N 1
ATOM 676 C CA . ALA A 1 84 ? 13.987 -6.201 3.832 1.00 89.88 84 ALA A CA 1
ATOM 677 C C . ALA A 1 84 ? 14.488 -4.776 3.550 1.00 89.88 84 ALA A C 1
ATOM 679 O O . ALA A 1 84 ? 13.965 -3.818 4.122 1.00 89.88 84 ALA A O 1
ATOM 680 N N . ARG A 1 85 ? 15.443 -4.630 2.618 1.00 87.62 85 ARG A N 1
ATOM 681 C CA . ARG A 1 85 ? 15.971 -3.328 2.185 1.00 87.62 85 ARG A CA 1
ATOM 682 C C . ARG A 1 85 ? 14.865 -2.434 1.623 1.00 87.62 85 ARG A C 1
ATOM 684 O O . ARG A 1 85 ? 14.759 -1.284 2.036 1.00 87.62 85 ARG A O 1
ATOM 691 N N . ILE A 1 86 ? 14.040 -2.963 0.719 1.00 82.81 86 ILE A N 1
ATOM 692 C CA . ILE A 1 86 ? 12.923 -2.230 0.101 1.00 82.81 86 ILE A CA 1
ATOM 693 C C . ILE A 1 86 ? 11.858 -1.878 1.141 1.00 82.81 86 ILE A C 1
ATOM 695 O O . ILE A 1 86 ? 11.407 -0.741 1.212 1.00 82.81 86 ILE A O 1
ATOM 699 N N . ALA A 1 87 ? 11.488 -2.842 1.983 1.00 87.50 87 ALA A N 1
ATOM 700 C CA . ALA A 1 87 ? 10.509 -2.648 3.042 1.00 87.50 87 ALA A CA 1
ATOM 701 C C . ALA A 1 87 ? 10.983 -1.685 4.142 1.00 87.50 87 ALA A C 1
ATOM 703 O O . ALA A 1 87 ? 10.166 -1.291 4.970 1.00 87.50 87 ALA A O 1
ATOM 704 N N . GLY A 1 88 ? 12.268 -1.317 4.181 1.00 89.56 88 GLY A N 1
ATOM 705 C CA . GLY A 1 88 ? 12.827 -0.463 5.227 1.00 89.56 88 GLY A CA 1
ATOM 706 C C . GLY A 1 88 ? 12.805 -1.113 6.614 1.00 89.56 88 GLY A C 1
ATOM 707 O O . GLY A 1 88 ? 12.774 -0.406 7.618 1.00 89.56 88 GLY A O 1
ATOM 708 N N . VAL A 1 89 ? 12.799 -2.448 6.683 1.00 91.81 89 VAL A N 1
ATOM 709 C CA . VAL A 1 89 ? 12.758 -3.215 7.939 1.00 91.81 89 VAL A CA 1
ATOM 710 C C . VAL A 1 89 ? 13.947 -4.160 8.035 1.00 91.81 89 VAL A C 1
ATOM 712 O O . VAL A 1 89 ? 14.616 -4.470 7.051 1.00 91.81 89 VAL A O 1
ATOM 715 N N . ASP A 1 90 ? 14.212 -4.672 9.232 1.00 93.56 90 ASP A N 1
ATOM 716 C CA . ASP A 1 90 ? 15.263 -5.662 9.414 1.00 93.56 90 ASP A CA 1
ATOM 717 C C . ASP A 1 90 ? 14.893 -7.017 8.777 1.00 93.56 90 ASP A C 1
ATOM 719 O O . ASP A 1 90 ? 1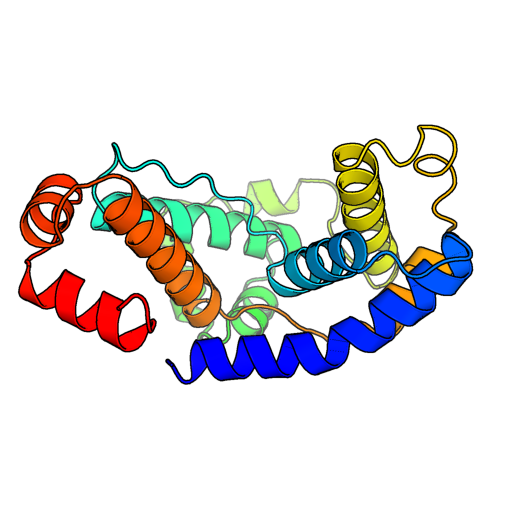3.734 -7.441 8.747 1.00 93.56 90 ASP A O 1
ATOM 723 N N . ARG A 1 91 ? 15.902 -7.762 8.314 1.00 93.38 91 ARG A N 1
ATOM 724 C CA . ARG A 1 91 ? 15.709 -9.090 7.706 1.00 93.38 91 ARG A CA 1
ATOM 725 C C . ARG A 1 91 ? 14.956 -10.061 8.627 1.00 93.38 91 ARG A C 1
ATOM 727 O O . ARG A 1 91 ? 14.194 -10.903 8.152 1.00 93.38 91 ARG A O 1
ATOM 734 N N . ARG A 1 92 ? 15.138 -9.952 9.950 1.00 94.44 92 ARG A N 1
ATOM 735 C CA . ARG A 1 92 ? 14.455 -10.805 10.935 1.00 94.44 92 ARG A CA 1
ATOM 736 C C . ARG A 1 92 ? 12.961 -10.478 11.006 1.00 94.44 92 ARG A C 1
ATOM 738 O O . ARG A 1 92 ? 12.176 -11.404 11.188 1.00 94.44 92 ARG A O 1
ATOM 745 N N . SER A 1 93 ? 12.551 -9.224 10.804 1.00 93.81 93 SER A N 1
ATOM 746 C CA . SER A 1 93 ? 11.144 -8.833 10.638 1.00 93.81 93 SER A CA 1
ATOM 747 C C . SER A 1 93 ? 10.501 -9.545 9.461 1.00 93.81 93 SER A C 1
ATOM 749 O O . SER A 1 93 ? 9.444 -10.147 9.640 1.00 93.81 93 SER A O 1
ATOM 751 N N . ILE A 1 94 ? 11.161 -9.571 8.299 1.00 94.00 94 ILE A N 1
ATOM 752 C CA . ILE A 1 94 ? 10.652 -10.307 7.135 1.00 94.00 94 ILE A CA 1
ATOM 753 C C . ILE A 1 94 ? 10.516 -11.803 7.455 1.00 94.00 94 ILE A C 1
ATOM 755 O O . ILE A 1 94 ? 9.449 -12.372 7.245 1.00 94.00 94 ILE A O 1
ATOM 759 N N . HIS A 1 95 ? 11.530 -12.433 8.062 1.00 93.44 95 HIS A N 1
ATOM 760 C CA . HIS A 1 95 ? 11.441 -13.841 8.484 1.00 93.44 95 HIS A CA 1
ATOM 761 C C . HIS A 1 95 ? 10.287 -14.112 9.465 1.00 93.44 95 HIS A C 1
ATOM 763 O O . HIS A 1 95 ? 9.587 -15.120 9.331 1.00 93.44 95 HIS A O 1
ATOM 769 N N . ARG A 1 96 ? 10.063 -13.219 10.440 1.00 94.62 96 ARG A N 1
ATOM 770 C CA . ARG A 1 96 ? 8.939 -13.327 11.382 1.00 94.62 96 ARG A CA 1
ATOM 771 C C . ARG A 1 96 ? 7.600 -13.248 10.662 1.00 94.62 96 ARG A C 1
ATOM 773 O O . ARG A 1 96 ? 6.715 -14.033 10.980 1.00 94.62 96 ARG A O 1
ATOM 780 N N . LEU A 1 97 ? 7.446 -12.329 9.709 1.00 93.31 97 LEU A N 1
ATOM 781 C CA . LEU A 1 97 ? 6.202 -12.181 8.954 1.00 93.31 97 LEU A CA 1
ATOM 782 C C . LEU A 1 97 ? 5.944 -13.382 8.037 1.00 93.31 97 LEU A C 1
ATOM 784 O O . LEU A 1 97 ? 4.827 -13.886 8.020 1.00 93.31 97 LEU A O 1
ATOM 788 N N . ILE A 1 98 ? 6.974 -13.891 7.355 1.00 93.69 98 ILE A N 1
ATOM 789 C CA . ILE A 1 98 ? 6.890 -15.113 6.537 1.00 93.69 98 ILE A CA 1
ATOM 790 C C . ILE A 1 98 ? 6.411 -16.292 7.382 1.00 93.69 98 ILE A C 1
ATOM 792 O O . ILE A 1 98 ? 5.478 -16.986 6.994 1.00 93.69 98 ILE A O 1
ATOM 796 N N . SER A 1 99 ? 7.009 -16.478 8.562 1.00 93.44 99 SER A N 1
ATOM 797 C CA . SER A 1 99 ? 6.634 -17.564 9.475 1.00 93.44 99 SER A CA 1
ATOM 798 C C . SER A 1 99 ? 5.215 -17.376 10.013 1.00 93.44 99 SER A C 1
ATOM 800 O O . SER A 1 99 ? 4.423 -18.310 10.033 1.00 93.44 99 SER A O 1
ATOM 802 N N . ARG A 1 100 ? 4.868 -16.147 10.415 1.00 93.81 100 ARG A N 1
ATOM 803 C CA . ARG A 1 100 ? 3.550 -15.797 10.959 1.00 93.81 100 ARG A CA 1
ATO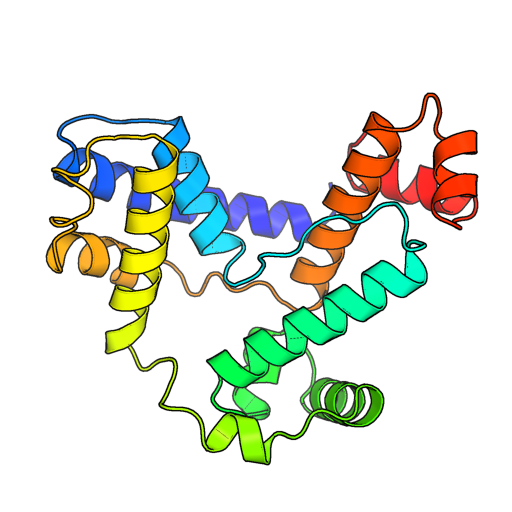M 804 C C . ARG A 1 100 ? 2.422 -16.031 9.958 1.00 93.81 100 ARG A C 1
ATOM 806 O O . ARG A 1 100 ? 1.334 -16.423 10.366 1.00 93.81 100 ARG A O 1
ATOM 813 N N . PHE A 1 101 ? 2.673 -15.757 8.684 1.00 94.00 101 PHE A N 1
ATOM 814 C CA . PHE A 1 101 ? 1.695 -15.930 7.617 1.00 94.00 101 PHE A CA 1
ATOM 815 C C . PHE A 1 101 ? 1.831 -17.256 6.860 1.00 94.00 101 PHE A C 1
ATOM 817 O O . PHE A 1 101 ? 1.065 -17.499 5.936 1.00 94.00 101 PHE A O 1
ATOM 824 N N . ASN A 1 102 ? 2.773 -18.117 7.258 1.00 92.00 102 ASN A N 1
ATOM 825 C CA . ASN A 1 102 ? 3.037 -19.403 6.616 1.00 92.00 102 ASN A CA 1
ATOM 826 C C . ASN A 1 102 ? 3.288 -19.286 5.095 1.00 92.00 102 ASN A C 1
ATOM 828 O O . ASN A 1 102 ? 2.745 -20.052 4.300 1.00 92.00 102 ASN A O 1
ATOM 832 N N . ILE A 1 103 ? 4.090 -18.294 4.688 1.00 90.00 103 ILE A N 1
ATOM 833 C CA . ILE A 1 103 ? 4.415 -18.049 3.276 1.00 90.00 103 ILE A CA 1
ATOM 834 C C . ILE A 1 103 ? 5.499 -19.026 2.818 1.00 90.00 103 ILE A C 1
ATOM 836 O O . ILE A 1 103 ? 6.605 -19.055 3.363 1.00 90.00 103 ILE A O 1
ATOM 840 N N . ASP A 1 104 ? 5.206 -19.775 1.760 1.00 87.69 104 ASP A N 1
ATOM 841 C CA . ASP A 1 104 ? 6.158 -20.689 1.138 1.00 87.69 104 ASP A CA 1
ATOM 842 C C . ASP A 1 104 ? 7.032 -19.961 0.106 1.00 87.69 104 ASP A C 1
ATOM 844 O O . ASP A 1 104 ? 6.664 -19.787 -1.056 1.00 87.69 104 ASP A O 1
ATOM 848 N N . ILE A 1 105 ? 8.225 -19.545 0.538 1.00 83.62 105 ILE A N 1
ATOM 849 C CA . ILE A 1 105 ? 9.201 -18.863 -0.327 1.00 83.62 105 ILE A CA 1
ATOM 850 C C . ILE A 1 105 ? 9.640 -19.763 -1.492 1.00 83.62 105 ILE A C 1
ATOM 852 O O . ILE A 1 105 ? 9.993 -19.256 -2.555 1.00 83.62 105 ILE A O 1
ATOM 856 N N . SER A 1 106 ? 9.657 -21.087 -1.304 1.00 80.38 106 SER A N 1
ATOM 857 C CA . SER A 1 106 ? 10.164 -22.006 -2.325 1.00 80.38 106 SER A CA 1
ATOM 858 C C . SER A 1 106 ? 9.287 -21.998 -3.576 1.00 80.38 106 SER A C 1
ATOM 860 O O . SER A 1 106 ? 9.827 -21.989 -4.679 1.00 80.38 106 SER A O 1
ATOM 862 N N . LYS A 1 107 ? 7.965 -21.865 -3.411 1.00 77.56 107 LYS A N 1
ATOM 863 C CA . LYS A 1 107 ? 7.011 -21.681 -4.516 1.00 77.56 107 LYS A CA 1
ATOM 864 C C . LYS A 1 107 ? 7.228 -20.362 -5.247 1.00 77.56 107 LYS A C 1
ATOM 866 O O . LYS A 1 107 ? 7.269 -20.344 -6.469 1.00 77.56 107 LYS A O 1
ATOM 871 N N . LEU A 1 108 ? 7.475 -19.281 -4.506 1.00 70.50 108 LEU A N 1
ATOM 872 C CA . LEU A 1 108 ? 7.721 -17.958 -5.093 1.00 70.50 108 LEU A CA 1
ATOM 873 C C . LEU A 1 108 ? 9.000 -17.912 -5.943 1.00 70.50 108 LEU A C 1
ATOM 875 O O . LEU A 1 108 ? 9.098 -17.097 -6.850 1.00 70.50 108 LEU A O 1
ATOM 879 N N . ARG A 1 109 ? 9.970 -18.791 -5.662 1.00 68.56 109 ARG A N 1
ATOM 880 C CA . ARG A 1 109 ? 11.219 -18.929 -6.432 1.00 68.56 109 ARG A CA 1
ATOM 881 C C . ARG A 1 109 ? 11.084 -19.777 -7.697 1.00 68.56 109 ARG A C 1
ATOM 883 O O . ARG A 1 109 ? 12.020 -19.806 -8.492 1.00 68.56 109 ARG A O 1
ATOM 890 N N . GLN A 1 110 ? 9.980 -20.508 -7.847 1.00 59.84 110 GLN A N 1
ATOM 891 C CA . GLN A 1 110 ? 9.710 -21.379 -8.996 1.00 59.84 110 GLN A CA 1
ATOM 892 C C . GLN A 1 110 ? 8.875 -20.679 -10.081 1.00 59.84 110 GLN A C 1
ATOM 894 O O . GLN A 1 110 ? 8.787 -21.187 -11.196 1.00 59.84 110 GLN A O 1
ATOM 899 N N . GLU A 1 111 ? 8.291 -19.513 -9.785 1.00 51.94 111 GLU A N 1
ATOM 900 C CA . GLU A 1 111 ? 7.545 -18.712 -10.760 1.00 51.94 111 GLU A CA 1
ATOM 901 C C . GLU A 1 111 ? 8.500 -17.909 -11.678 1.00 51.94 111 GLU A C 1
ATOM 903 O O . GLU A 1 111 ? 9.532 -17.416 -11.209 1.00 51.94 111 GLU A O 1
ATOM 908 N N . PRO A 1 112 ? 8.206 -17.755 -12.989 1.00 42.44 112 PRO A N 1
ATOM 909 C CA . PRO A 1 112 ? 9.088 -17.070 -13.938 1.00 42.44 112 PRO A CA 1
ATOM 910 C C . PRO A 1 112 ? 9.284 -15.569 -13.633 1.00 42.44 112 PRO A C 1
ATOM 912 O O . PRO A 1 112 ? 8.552 -14.699 -14.088 1.00 42.44 112 PRO A O 1
ATOM 915 N N . TYR A 1 113 ? 10.336 -15.275 -12.876 1.00 47.50 113 TYR A N 1
ATOM 916 C CA . TYR A 1 113 ? 11.136 -14.046 -12.821 1.00 47.50 113 TYR A CA 1
ATOM 917 C C . TYR A 1 113 ? 10.439 -12.688 -13.052 1.00 47.50 113 TYR A C 1
ATOM 919 O O . TYR A 1 113 ? 10.535 -12.120 -14.125 1.00 47.50 113 TYR A O 1
ATOM 927 N N . TYR A 1 114 ? 9.870 -12.072 -12.022 1.00 45.25 114 TYR A N 1
ATOM 928 C CA . TYR A 1 114 ? 9.688 -10.621 -11.843 1.00 45.25 114 TYR A CA 1
ATOM 929 C C . TYR A 1 114 ? 10.990 -9.777 -11.597 1.00 45.25 114 TYR A C 1
ATOM 931 O O . TYR A 1 114 ? 11.372 -9.667 -10.447 1.00 45.25 114 TYR A O 1
ATOM 939 N N . PHE A 1 115 ? 11.631 -9.119 -12.576 1.00 48.78 115 PHE A N 1
ATOM 940 C CA . PHE A 1 115 ? 12.528 -7.924 -12.452 1.00 48.78 115 PHE A CA 1
ATOM 941 C C . PHE A 1 115 ? 14.087 -7.977 -12.372 1.00 48.78 115 PHE A C 1
ATOM 943 O O . PHE A 1 115 ? 14.694 -8.004 -11.306 1.00 48.78 115 PHE A O 1
ATOM 950 N N . ARG A 1 116 ? 14.750 -7.801 -13.542 1.00 53.09 116 ARG A N 1
ATOM 951 C CA . ARG A 1 116 ? 15.989 -6.994 -13.774 1.00 53.09 116 ARG A CA 1
ATOM 952 C C . ARG A 1 116 ? 15.576 -5.629 -14.371 1.00 53.09 116 ARG A C 1
ATOM 954 O O . ARG A 1 116 ? 14.380 -5.442 -14.585 1.00 53.09 116 ARG A O 1
ATOM 961 N N . GLU A 1 117 ? 16.497 -4.688 -14.640 1.00 48.94 117 GLU A N 1
ATOM 962 C CA . GLU A 1 117 ? 16.182 -3.383 -15.287 1.00 48.94 117 GLU A CA 1
ATOM 963 C C . GLU A 1 117 ? 15.206 -3.519 -16.471 1.00 48.94 117 GLU A C 1
ATOM 965 O O . GLU A 1 117 ? 14.251 -2.753 -16.572 1.00 48.94 117 GLU A O 1
ATOM 970 N N . GLU A 1 118 ? 15.366 -4.587 -17.254 1.00 52.59 118 GLU A N 1
ATOM 971 C CA . GLU A 1 118 ? 14.528 -5.004 -18.389 1.00 52.59 118 GLU A CA 1
ATOM 972 C C . GLU A 1 118 ? 13.025 -5.146 -18.078 1.00 52.59 118 GLU A C 1
ATOM 974 O O . GLU A 1 118 ? 12.204 -5.031 -18.978 1.00 52.59 118 GLU A O 1
ATOM 979 N N . LYS A 1 119 ? 12.613 -5.367 -16.822 1.00 59.53 119 LYS A N 1
ATOM 980 C CA . LYS A 1 119 ? 11.183 -5.436 -16.473 1.00 59.53 119 LYS A CA 1
ATOM 981 C C . LYS A 1 119 ? 10.654 -4.170 -15.827 1.00 59.53 119 LYS A C 1
ATOM 983 O O . LYS A 1 119 ? 9.444 -4.014 -15.840 1.00 59.53 119 LYS A O 1
ATOM 988 N N . LYS A 1 120 ? 11.485 -3.238 -15.327 1.00 66.25 120 LYS A N 1
ATOM 989 C CA . LYS A 1 120 ? 10.966 -1.924 -14.879 1.00 66.25 120 LYS A CA 1
ATOM 990 C C . LYS A 1 120 ? 10.191 -1.255 -16.014 1.00 66.25 120 LYS A C 1
ATOM 992 O O . LYS A 1 120 ? 9.129 -0.699 -15.781 1.00 66.25 120 LYS A O 1
ATOM 997 N N . GLU A 1 121 ? 10.705 -1.390 -17.233 1.00 70.81 121 GLU A N 1
ATOM 998 C CA . GLU A 1 121 ? 10.039 -0.991 -18.475 1.00 70.81 121 GLU A CA 1
ATOM 999 C C . GLU A 1 121 ? 8.706 -1.730 -18.670 1.00 70.81 121 GLU A C 1
ATOM 1001 O O . GLU A 1 121 ? 7.696 -1.086 -18.917 1.00 70.81 121 GLU A O 1
ATOM 1006 N N . MET A 1 122 ? 8.665 -3.048 -18.455 1.00 70.06 122 MET A N 1
ATOM 1007 C CA . MET A 1 122 ? 7.437 -3.854 -18.514 1.00 70.06 122 MET A CA 1
ATOM 1008 C C . MET A 1 122 ? 6.380 -3.435 -17.476 1.00 70.06 122 MET A C 1
ATOM 1010 O O . MET A 1 122 ? 5.221 -3.305 -17.839 1.00 70.06 122 MET A O 1
ATOM 1014 N N . TYR A 1 123 ? 6.761 -3.172 -16.221 1.00 72.31 123 TYR A N 1
ATOM 1015 C CA . TYR A 1 123 ? 5.834 -2.674 -15.190 1.00 72.31 123 TYR A CA 1
ATOM 1016 C C . TYR A 1 123 ? 5.259 -1.316 -15.551 1.00 72.31 123 TYR A C 1
ATOM 1018 O O . TYR A 1 123 ? 4.062 -1.088 -15.448 1.00 72.31 123 TYR A O 1
ATOM 1026 N N . VAL A 1 124 ? 6.130 -0.400 -15.975 1.00 76.56 124 VAL A N 1
ATOM 1027 C CA . VAL A 1 124 ? 5.706 0.924 -16.420 1.00 76.56 124 VAL A CA 1
ATOM 1028 C C . VAL A 1 124 ? 4.744 0.794 -17.589 1.00 76.56 124 VAL A C 1
ATOM 1030 O O . VAL A 1 124 ? 3.704 1.441 -17.584 1.00 76.56 124 VAL A O 1
ATOM 1033 N N . LYS A 1 125 ? 5.075 -0.059 -18.560 1.00 79.81 125 LYS A N 1
ATOM 1034 C CA . LYS A 1 125 ? 4.228 -0.332 -19.713 1.00 79.81 125 LYS A CA 1
ATOM 1035 C C . LYS A 1 125 ? 2.856 -0.857 -19.281 1.00 79.81 125 LYS A C 1
ATOM 1037 O O . LYS A 1 125 ? 1.865 -0.248 -19.650 1.00 79.81 125 LYS A O 1
ATOM 1042 N N . GLU A 1 126 ? 2.805 -1.881 -18.432 1.00 76.62 126 GLU A N 1
ATOM 1043 C CA . GLU A 1 126 ? 1.564 -2.460 -17.893 1.00 76.62 126 GLU A CA 1
ATOM 1044 C C . GLU A 1 126 ? 0.719 -1.416 -17.145 1.00 76.62 126 GLU A C 1
ATOM 1046 O O . GLU A 1 126 ? -0.472 -1.264 -17.409 1.00 76.62 126 GLU A O 1
ATOM 1051 N N . VAL A 1 127 ? 1.337 -0.616 -16.268 1.00 78.44 127 VAL A N 1
ATOM 1052 C CA . VAL A 1 127 ? 0.648 0.464 -15.544 1.00 78.44 127 VAL A CA 1
ATOM 1053 C C . VAL A 1 127 ? 0.077 1.504 -16.506 1.00 78.44 127 VAL A C 1
ATOM 1055 O O . VAL A 1 127 ? -1.061 1.942 -16.321 1.00 78.44 127 VAL A O 1
ATOM 1058 N N . VAL A 1 128 ? 0.842 1.916 -17.520 1.00 80.69 128 VAL A N 1
ATOM 1059 C CA . VAL A 1 128 ? 0.397 2.898 -18.518 1.00 80.69 128 VAL A CA 1
ATOM 1060 C C . VAL A 1 128 ? -0.740 2.319 -19.361 1.00 80.69 128 VAL A C 1
ATOM 1062 O O . VAL A 1 128 ? -1.781 2.961 -19.468 1.00 80.69 128 VAL A O 1
ATOM 1065 N N . GLU A 1 129 ? -0.591 1.105 -19.891 1.00 79.94 129 GLU A N 1
ATOM 1066 C CA . GLU A 1 129 ? -1.599 0.418 -20.710 1.00 79.94 129 GLU A CA 1
ATOM 1067 C C . GLU A 1 129 ? -2.918 0.235 -19.956 1.00 79.94 129 GLU A C 1
ATOM 1069 O O . GLU A 1 129 ? -3.977 0.625 -20.451 1.00 79.94 129 GLU A O 1
ATOM 1074 N N . GLU A 1 130 ? -2.868 -0.284 -18.728 1.00 77.94 130 GLU A N 1
ATOM 1075 C CA . GLU A 1 130 ? -4.063 -0.464 -17.906 1.00 77.94 130 GLU A CA 1
ATOM 1076 C C . GLU A 1 130 ? -4.723 0.870 -17.546 1.00 77.94 130 GLU A C 1
ATOM 1078 O O . GLU A 1 130 ? -5.949 0.957 -17.492 1.00 77.94 130 GLU A O 1
ATOM 1083 N N . THR A 1 131 ? -3.931 1.916 -17.287 1.00 81.44 131 THR A N 1
ATOM 1084 C CA . THR A 1 131 ? -4.489 3.237 -16.968 1.00 81.44 131 THR A CA 1
ATOM 1085 C C . THR A 1 131 ? -5.165 3.837 -18.193 1.00 81.44 131 THR A C 1
ATOM 1087 O O . THR A 1 131 ? -6.318 4.242 -18.100 1.00 81.44 131 THR A O 1
ATOM 1090 N N . LEU A 1 132 ? -4.515 3.822 -19.360 1.00 80.81 132 LEU A N 1
ATOM 1091 C CA . LEU A 1 132 ? -5.112 4.293 -20.614 1.00 80.81 132 LEU A CA 1
ATOM 1092 C C . LEU A 1 132 ? -6.388 3.517 -20.967 1.00 80.81 132 LEU A C 1
ATOM 1094 O O . LEU A 1 132 ? -7.384 4.127 -21.359 1.00 80.81 132 LEU A O 1
ATOM 1098 N N . GLY A 1 133 ? -6.389 2.198 -20.744 1.00 76.44 133 GLY A N 1
ATOM 1099 C CA . GLY A 1 133 ? -7.556 1.341 -20.940 1.00 76.44 133 GLY A CA 1
ATOM 1100 C C . GLY A 1 133 ? -8.752 1.715 -20.057 1.00 76.44 133 GLY A C 1
ATOM 1101 O O . GLY A 1 133 ? -9.890 1.624 -20.509 1.00 76.44 133 GLY A O 1
ATOM 1102 N N . ARG A 1 134 ? -8.526 2.198 -18.824 1.00 80.31 134 ARG A N 1
ATOM 1103 C CA . ARG A 1 134 ? -9.606 2.668 -17.928 1.00 80.31 134 ARG A CA 1
ATOM 1104 C C . ARG A 1 134 ? -10.284 3.944 -18.419 1.00 80.31 134 ARG A C 1
ATOM 1106 O O . ARG A 1 134 ? -11.470 4.126 -18.162 1.00 80.31 134 ARG A O 1
ATOM 1113 N N . TYR A 1 135 ? -9.547 4.817 -19.100 1.00 78.19 135 TYR A N 1
ATOM 1114 C CA . TYR A 1 135 ? -10.067 6.093 -19.598 1.00 78.19 135 TYR A CA 1
ATOM 1115 C C . TYR A 1 135 ? -10.674 5.997 -21.005 1.00 78.19 135 TYR A C 1
ATOM 1117 O O . TYR A 1 135 ? -11.053 7.025 -21.561 1.00 78.19 135 TYR A O 1
ATOM 1125 N N . ASP A 1 136 ? -10.751 4.790 -21.582 1.00 68.56 136 ASP A N 1
ATOM 1126 C CA . ASP A 1 136 ? -11.153 4.548 -22.976 1.00 68.56 136 ASP A CA 1
ATOM 1127 C C . ASP A 1 136 ? -10.428 5.489 -23.956 1.00 68.56 136 ASP A C 1
ATOM 1129 O O . ASP A 1 136 ? -10.963 5.901 -24.987 1.00 68.56 136 ASP A O 1
ATOM 1133 N N . ILE A 1 137 ? -9.177 5.852 -23.621 1.00 62.91 137 ILE A N 1
ATOM 1134 C CA . ILE A 1 137 ? -8.274 6.604 -24.495 1.00 62.91 137 ILE A CA 1
ATOM 1135 C C . ILE A 1 137 ? -7.801 5.601 -25.535 1.00 62.91 137 ILE A C 1
ATOM 1137 O O . ILE A 1 137 ? -6.702 5.070 -25.466 1.00 62.91 137 ILE A O 1
ATOM 1141 N N . THR A 1 138 ? -8.734 5.301 -26.438 1.00 52.00 138 THR A N 1
ATOM 1142 C CA . THR A 1 138 ? -8.714 4.452 -27.625 1.00 52.00 138 THR A CA 1
ATOM 1143 C C . THR A 1 138 ? -7.786 3.240 -27.571 1.00 52.00 138 THR A C 1
ATOM 1145 O O . THR A 1 138 ? -6.565 3.338 -27.499 1.00 52.00 138 THR A O 1
ATOM 1148 N N . LYS A 1 139 ? -8.381 2.082 -27.849 1.00 51.75 139 LYS A N 1
ATOM 1149 C CA . LYS A 1 139 ? -7.743 0.829 -28.293 1.00 51.75 139 LYS A CA 1
ATOM 1150 C C . LYS A 1 139 ? -6.607 1.005 -29.334 1.00 51.75 139 LYS A C 1
ATOM 1152 O O . LYS A 1 139 ? -5.815 0.102 -29.546 1.00 51.75 139 LYS A O 1
ATOM 1157 N N . GLU A 1 140 ? -6.525 2.169 -29.981 1.00 53.47 140 GLU A N 1
ATOM 1158 C CA . GLU A 1 140 ? -5.491 2.586 -30.932 1.00 53.47 140 GLU A CA 1
ATOM 1159 C C . GLU A 1 140 ? -4.152 3.032 -30.293 1.00 53.47 140 GLU A C 1
ATOM 1161 O O . GLU A 1 140 ? -3.120 2.955 -30.964 1.00 53.47 140 GLU A O 1
ATOM 1166 N N . TYR A 1 141 ? -4.145 3.457 -29.019 1.00 53.59 141 TYR A N 1
ATOM 1167 C CA . TYR A 1 141 ? -2.941 3.861 -28.270 1.00 53.59 141 TYR A CA 1
ATOM 1168 C C . TYR A 1 141 ? -2.483 2.818 -27.241 1.00 53.59 141 TYR A C 1
ATOM 1170 O O . TYR A 1 141 ? -1.281 2.735 -26.990 1.00 53.59 141 TYR A O 1
ATOM 1178 N N . SER A 1 142 ? -3.381 1.992 -26.679 1.00 51.03 142 SER A N 1
ATOM 1179 C CA . SER A 1 142 ? -2.984 0.948 -25.710 1.00 51.03 142 SER A CA 1
ATOM 1180 C C . SER A 1 142 ? -2.005 -0.055 -26.318 1.00 51.03 142 SER A C 1
ATOM 1182 O O . SER A 1 142 ? -1.000 -0.380 -25.704 1.00 51.03 142 SER A O 1
ATOM 1184 N N . ASP A 1 143 ? -2.232 -0.456 -27.571 1.00 52.81 143 ASP A N 1
ATOM 1185 C CA . ASP A 1 143 ? -1.377 -1.418 -28.281 1.00 52.81 143 ASP A CA 1
ATOM 1186 C C . ASP A 1 143 ? -0.068 -0.784 -28.799 1.00 52.81 143 ASP A C 1
ATOM 1188 O O . ASP A 1 143 ? 0.786 -1.467 -29.368 1.00 52.81 143 ASP A O 1
ATOM 1192 N N . LYS A 1 144 ? 0.094 0.536 -28.622 1.00 58.81 144 LYS A N 1
ATOM 1193 C CA . LYS A 1 144 ? 1.197 1.341 -29.161 1.00 58.81 144 LYS A CA 1
ATOM 1194 C C . LYS A 1 144 ? 2.036 2.035 -28.100 1.00 58.81 144 LYS A C 1
ATOM 1196 O O . LYS A 1 144 ? 2.883 2.826 -28.506 1.00 58.81 144 LYS A O 1
ATOM 1201 N N . VAL A 1 145 ? 1.849 1.777 -26.797 1.00 65.88 145 VAL A N 1
ATOM 1202 C CA . VAL A 1 145 ? 2.800 2.273 -25.785 1.00 65.88 145 VAL A CA 1
ATOM 1203 C C . VAL A 1 145 ? 4.180 1.766 -26.181 1.00 65.88 145 VAL A C 1
ATOM 1205 O O . VAL A 1 145 ? 4.498 0.578 -26.044 1.00 65.88 145 VAL A O 1
ATOM 1208 N N . ASP A 1 146 ? 4.964 2.661 -26.777 1.00 69.00 146 ASP A N 1
ATOM 1209 C CA . ASP A 1 146 ? 6.208 2.271 -27.398 1.00 69.00 146 ASP A CA 1
ATOM 1210 C C . ASP A 1 146 ? 7.232 1.974 -26.305 1.00 69.00 146 ASP A C 1
ATOM 1212 O O . ASP A 1 146 ? 7.193 2.481 -25.176 1.00 69.00 146 ASP A O 1
ATOM 1216 N N . GLU A 1 147 ? 8.152 1.076 -26.637 1.00 70.50 147 GLU A N 1
ATOM 1217 C CA . GLU A 1 147 ? 9.214 0.663 -25.726 1.00 70.50 147 GLU A CA 1
ATOM 1218 C C . GLU A 1 147 ? 10.042 1.878 -25.267 1.00 70.50 147 GLU A C 1
ATOM 1220 O O . GLU A 1 147 ? 10.553 1.907 -24.150 1.00 70.50 147 GLU A O 1
ATOM 1225 N N . GLU A 1 148 ? 10.100 2.936 -26.086 1.00 76.12 148 GLU A N 1
ATOM 1226 C CA . GLU A 1 148 ? 10.772 4.193 -25.773 1.00 76.12 148 GLU A CA 1
ATOM 1227 C C . GLU A 1 148 ? 10.081 4.986 -24.648 1.00 76.12 148 GLU A C 1
ATOM 1229 O O . GLU A 1 148 ? 10.762 5.495 -23.755 1.00 76.12 148 GLU A O 1
ATOM 1234 N N . THR A 1 149 ? 8.752 5.082 -24.636 1.00 75.31 149 THR A N 1
ATOM 1235 C CA . THR A 1 149 ? 7.970 5.782 -23.603 1.00 75.31 149 THR A CA 1
ATOM 1236 C C . THR A 1 149 ? 8.114 5.072 -22.267 1.00 75.31 149 THR A C 1
ATOM 1238 O O . THR A 1 149 ? 8.488 5.697 -21.268 1.00 75.31 149 THR A O 1
ATOM 1241 N N . ALA A 1 150 ? 7.940 3.748 -22.260 1.00 75.38 150 ALA A N 1
ATOM 1242 C CA . ALA A 1 150 ? 8.138 2.929 -21.068 1.00 75.38 150 ALA A CA 1
ATOM 1243 C C . ALA A 1 150 ? 9.574 3.045 -20.525 1.00 75.38 150 ALA A C 1
ATOM 1245 O O . ALA A 1 150 ? 9.775 3.190 -19.319 1.00 75.38 150 ALA A O 1
ATOM 1246 N N . LYS A 1 151 ? 10.574 3.076 -21.411 1.00 78.38 151 LYS A N 1
ATOM 1247 C CA . LYS A 1 151 ? 11.996 3.269 -21.085 1.00 78.38 151 LYS A CA 1
ATOM 1248 C C . LYS A 1 151 ? 12.337 4.660 -20.567 1.00 78.38 151 LYS A C 1
ATOM 1250 O O . LYS A 1 151 ? 13.157 4.812 -19.660 1.00 78.38 151 LYS A O 1
ATOM 1255 N N . ASN A 1 152 ? 11.724 5.695 -21.128 1.00 79.44 152 ASN A N 1
ATOM 1256 C CA . ASN A 1 152 ? 11.933 7.075 -20.697 1.00 79.44 152 ASN A CA 1
ATOM 1257 C C . ASN A 1 152 ? 11.398 7.306 -19.286 1.00 79.44 152 ASN A C 1
ATOM 1259 O O . ASN A 1 152 ? 12.046 7.993 -18.491 1.00 79.44 152 ASN A O 1
ATOM 1263 N N . ILE A 1 153 ? 10.251 6.703 -18.980 1.00 75.56 153 ILE A N 1
ATOM 1264 C CA . ILE A 1 153 ? 9.658 6.713 -17.649 1.00 75.56 153 ILE A CA 1
ATOM 1265 C C . ILE A 1 153 ? 10.493 5.822 -16.707 1.00 75.56 153 ILE A C 1
ATOM 1267 O O . ILE A 1 153 ? 10.960 6.305 -15.679 1.00 75.56 153 ILE A O 1
ATOM 1271 N N . SER A 1 154 ? 10.804 4.571 -17.071 1.00 75.50 154 SER A N 1
ATOM 1272 C CA . SER A 1 154 ? 11.519 3.610 -16.204 1.00 75.50 154 SER A CA 1
ATOM 1273 C C . SER A 1 154 ? 12.900 4.081 -15.735 1.00 75.50 154 SER A C 1
ATOM 1275 O O . SER A 1 154 ? 13.258 3.873 -14.574 1.00 75.50 154 SER A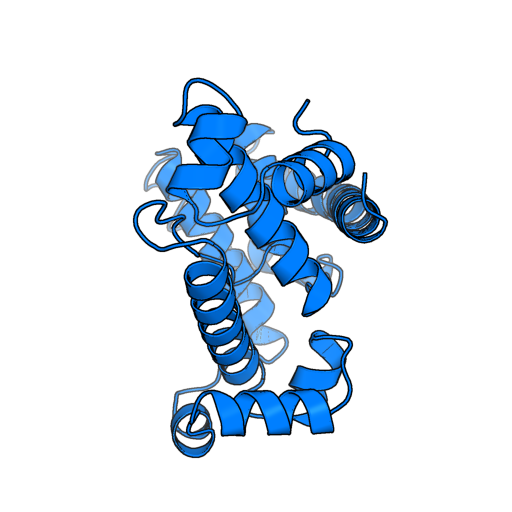 O 1
ATOM 1277 N N . LYS A 1 155 ? 13.671 4.744 -16.607 1.00 74.81 155 LYS A N 1
ATOM 1278 C CA . LYS A 1 155 ? 15.016 5.258 -16.297 1.00 74.81 155 LYS A CA 1
ATOM 1279 C C . LYS A 1 155 ? 15.007 6.429 -15.323 1.00 74.81 155 LYS A C 1
ATOM 1281 O O . LYS A 1 155 ? 16.027 6.714 -14.699 1.00 74.81 155 LYS A O 1
ATOM 1286 N N . LYS A 1 156 ? 13.889 7.148 -15.258 1.00 70.31 156 LYS A N 1
ATOM 1287 C CA . LYS A 1 156 ? 13.740 8.389 -14.493 1.00 70.31 156 LYS A CA 1
ATOM 1288 C C . LYS A 1 156 ? 12.803 8.244 -13.306 1.00 70.31 156 LYS A C 1
ATOM 1290 O O . LYS A 1 156 ? 12.809 9.127 -12.454 1.00 70.31 156 LYS A O 1
ATOM 1295 N N . ILE A 1 157 ? 12.052 7.144 -13.221 1.00 64.38 157 ILE A N 1
ATOM 1296 C CA . ILE A 1 157 ? 11.372 6.746 -11.994 1.00 64.38 157 ILE A CA 1
ATOM 1297 C C . ILE A 1 157 ? 12.461 6.570 -10.929 1.00 64.38 157 ILE A C 1
ATOM 1299 O O . ILE A 1 157 ? 13.316 5.684 -11.061 1.00 64.38 157 ILE A O 1
ATOM 1303 N N . PRO A 1 158 ? 12.467 7.405 -9.873 1.00 57.81 158 PRO A N 1
ATOM 1304 C CA . PRO A 1 158 ? 13.326 7.152 -8.728 1.00 57.81 158 PRO A CA 1
ATOM 1305 C C . PRO A 1 158 ? 12.972 5.768 -8.163 1.00 57.81 158 PRO A C 1
ATOM 1307 O O . PRO A 1 158 ? 11.894 5.253 -8.442 1.00 57.81 158 PRO A O 1
ATOM 1310 N N . ASP A 1 159 ? 13.831 5.135 -7.360 1.00 59.47 159 ASP A N 1
ATOM 1311 C CA . ASP A 1 159 ? 13.473 3.876 -6.677 1.00 59.47 159 ASP A CA 1
ATOM 1312 C C . ASP A 1 159 ? 12.448 4.180 -5.558 1.00 59.47 159 ASP A C 1
ATOM 1314 O O . ASP A 1 159 ? 12.720 4.110 -4.362 1.00 59.47 159 ASP A O 1
ATOM 1318 N N . VAL A 1 160 ? 11.270 4.643 -5.973 1.00 55.16 160 VAL A N 1
ATOM 1319 C CA . VAL A 1 160 ? 10.153 5.119 -5.178 1.00 55.16 160 VAL A CA 1
ATOM 1320 C C . VAL A 1 160 ? 9.360 3.892 -4.804 1.00 55.16 160 VAL A C 1
ATOM 1322 O O . VAL A 1 160 ? 8.391 3.521 -5.452 1.00 55.16 160 VAL A O 1
ATOM 1325 N N . ARG A 1 161 ? 9.846 3.194 -3.788 1.00 70.19 161 ARG A N 1
ATOM 1326 C CA . ARG A 1 161 ? 9.174 2.015 -3.262 1.00 70.19 161 ARG A CA 1
ATOM 1327 C C . ARG A 1 161 ? 8.680 2.337 -1.871 1.00 70.19 161 ARG A C 1
ATOM 1329 O O . ARG A 1 161 ? 9.413 2.909 -1.062 1.00 70.19 161 ARG A O 1
ATOM 1336 N N . LEU A 1 162 ? 7.433 1.978 -1.605 1.00 75.75 162 LEU A N 1
ATOM 1337 C CA . LEU A 1 162 ? 6.876 2.094 -0.272 1.00 75.75 162 LEU A CA 1
ATOM 1338 C C . LEU A 1 162 ? 7.599 1.132 0.665 1.00 75.75 162 LEU A C 1
ATOM 1340 O O . LEU A 1 162 ? 7.713 -0.068 0.405 1.00 75.75 162 LEU A O 1
ATOM 1344 N N . THR A 1 163 ? 8.064 1.676 1.780 1.00 86.25 163 THR A N 1
ATOM 1345 C CA . THR A 1 163 ? 8.437 0.873 2.940 1.00 86.25 163 THR A CA 1
ATOM 1346 C C . THR A 1 163 ? 7.202 0.167 3.501 1.00 86.25 163 THR A C 1
ATOM 1348 O O . THR A 1 163 ? 6.059 0.515 3.199 1.00 86.25 163 THR A O 1
ATOM 1351 N N . PHE A 1 164 ? 7.421 -0.826 4.356 1.00 87.25 164 PHE A N 1
ATOM 1352 C CA . PHE A 1 164 ? 6.337 -1.584 4.976 1.00 87.25 164 PHE A CA 1
ATOM 1353 C C . PHE A 1 164 ? 5.407 -0.686 5.802 1.00 87.25 164 PHE A C 1
ATOM 1355 O O . PHE A 1 164 ? 4.188 -0.835 5.745 1.00 87.25 164 PHE A O 1
ATOM 1362 N N . ASP A 1 165 ? 5.979 0.272 6.532 1.00 87.69 165 ASP A N 1
ATOM 1363 C CA . ASP A 1 165 ? 5.206 1.232 7.319 1.00 87.69 165 ASP A CA 1
ATOM 1364 C C . ASP A 1 165 ? 4.464 2.233 6.420 1.00 87.69 165 ASP A C 1
ATOM 1366 O O . ASP A 1 165 ? 3.303 2.536 6.684 1.00 87.69 165 ASP A O 1
ATOM 1370 N N . GLU A 1 166 ? 5.078 2.673 5.314 1.00 85.75 166 GLU A N 1
ATOM 1371 C CA . GLU A 1 166 ? 4.422 3.531 4.315 1.00 85.75 166 GLU A CA 1
ATOM 1372 C C . GLU A 1 166 ? 3.206 2.860 3.675 1.00 85.75 166 GLU A C 1
ATOM 1374 O O . GLU A 1 166 ? 2.129 3.457 3.622 1.00 85.75 166 GLU A O 1
ATOM 1379 N N . ALA A 1 167 ? 3.346 1.598 3.268 1.00 86.50 167 ALA A N 1
ATOM 1380 C CA . ALA A 1 167 ? 2.245 0.815 2.720 1.00 86.50 167 ALA A CA 1
ATOM 1381 C C . ALA A 1 167 ? 1.105 0.645 3.740 1.00 86.50 167 ALA A C 1
ATOM 1383 O O . ALA A 1 167 ? -0.071 0.764 3.397 1.00 86.50 167 ALA A O 1
ATOM 1384 N N . ILE A 1 168 ? 1.440 0.394 5.010 1.00 89.62 168 ILE A N 1
ATOM 1385 C CA . ILE A 1 168 ? 0.446 0.267 6.081 1.00 89.62 168 ILE A CA 1
ATOM 1386 C C . ILE A 1 168 ? -0.291 1.583 6.319 1.00 89.62 168 ILE A C 1
ATOM 1388 O O . ILE A 1 168 ? -1.514 1.561 6.436 1.00 89.62 168 ILE A O 1
ATOM 1392 N N . ASP A 1 169 ? 0.422 2.702 6.422 1.00 89.62 169 ASP A N 1
ATOM 1393 C CA . ASP A 1 169 ? -0.192 4.006 6.678 1.00 89.62 169 ASP A CA 1
ATOM 1394 C C . ASP A 1 169 ? -1.147 4.398 5.545 1.00 89.62 169 ASP A C 1
ATOM 1396 O O . ASP A 1 169 ? -2.242 4.895 5.814 1.00 89.62 169 ASP A O 1
ATOM 1400 N N . MET A 1 170 ? -0.775 4.117 4.291 1.00 86.25 170 MET A N 1
ATOM 1401 C CA . MET A 1 170 ? -1.661 4.299 3.139 1.00 86.25 170 MET A CA 1
ATOM 1402 C C . MET A 1 170 ? -2.930 3.459 3.250 1.00 86.25 170 MET A C 1
ATOM 1404 O O . MET A 1 170 ? -4.030 4.002 3.162 1.00 86.25 170 MET A O 1
ATOM 1408 N N . PHE A 1 171 ? -2.791 2.154 3.503 1.00 90.56 171 PHE A N 1
ATOM 1409 C CA . PHE A 1 171 ? -3.944 1.277 3.691 1.00 90.56 171 PHE A CA 1
ATOM 1410 C C . PHE A 1 171 ? -4.854 1.778 4.815 1.00 90.56 171 PHE A C 1
ATOM 1412 O O . PHE A 1 171 ? -6.073 1.830 4.663 1.00 90.56 171 PHE A O 1
ATOM 1419 N N . GLU A 1 172 ? -4.280 2.159 5.957 1.00 92.44 172 GLU A N 1
ATOM 1420 C CA . GLU A 1 172 ? -5.066 2.651 7.082 1.00 92.44 172 GLU A CA 1
ATOM 1421 C C . GLU A 1 172 ? -5.810 3.939 6.744 1.00 92.44 172 GLU A C 1
ATOM 1423 O O . GLU A 1 172 ? -6.961 4.088 7.157 1.00 92.44 172 GLU A O 1
ATOM 1428 N N . LYS A 1 173 ? -5.173 4.852 6.004 1.00 91.06 173 LYS A N 1
ATOM 1429 C CA . LYS A 1 173 ? -5.794 6.090 5.537 1.00 91.06 173 LYS A CA 1
ATOM 1430 C C . LYS A 1 173 ? -6.984 5.792 4.633 1.00 91.06 173 LYS A C 1
ATOM 1432 O O . LYS A 1 173 ? -8.075 6.270 4.935 1.00 91.06 173 LYS A O 1
ATOM 1437 N N . GLU A 1 174 ? -6.802 4.992 3.585 1.00 90.06 174 GLU A N 1
ATOM 1438 C CA . GLU A 1 174 ? -7.872 4.693 2.624 1.00 90.06 174 GLU A CA 1
ATOM 1439 C C . GLU A 1 174 ? -9.004 3.885 3.265 1.00 90.06 174 GLU A C 1
ATOM 1441 O O . GLU A 1 174 ? -10.179 4.208 3.090 1.00 90.06 174 GLU A O 1
ATOM 1446 N N . TYR A 1 175 ? -8.678 2.915 4.122 1.00 92.94 175 TYR A N 1
ATOM 1447 C CA . TYR A 1 175 ? -9.685 2.159 4.863 1.00 92.94 175 TYR A CA 1
ATOM 1448 C C . TYR A 1 175 ? -10.512 3.067 5.786 1.00 92.94 175 TYR A C 1
ATOM 1450 O O . TYR A 1 175 ? -11.739 2.961 5.855 1.00 92.94 175 TYR A O 1
ATOM 1458 N N . ILE A 1 176 ? -9.855 3.971 6.522 1.00 93.75 176 ILE A N 1
ATOM 1459 C CA . ILE A 1 176 ? -10.542 4.908 7.420 1.00 93.75 176 ILE A CA 1
ATOM 1460 C C . ILE A 1 176 ? -11.360 5.922 6.627 1.00 93.75 176 ILE A C 1
ATOM 1462 O O . ILE A 1 176 ? -12.488 6.205 7.024 1.00 93.75 176 ILE A O 1
ATOM 1466 N N . LYS A 1 177 ? -10.830 6.439 5.518 1.00 93.00 177 LYS A N 1
ATOM 1467 C CA . LYS A 1 177 ? -11.544 7.348 4.619 1.00 93.00 177 LYS A CA 1
ATOM 1468 C C . LYS A 1 177 ? -12.831 6.700 4.110 1.00 93.00 177 LYS A C 1
ATOM 1470 O O . LYS A 1 177 ? -13.905 7.238 4.365 1.00 93.00 177 LYS A O 1
ATOM 1475 N N . ALA A 1 178 ? -12.744 5.498 3.542 1.00 91.75 178 ALA A N 1
ATOM 1476 C CA . ALA A 1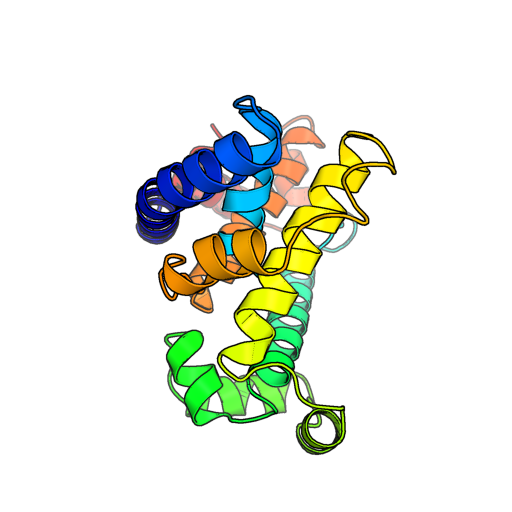 178 ? -13.909 4.753 3.069 1.00 91.75 178 ALA A CA 1
ATOM 1477 C C . ALA A 1 178 ? -14.933 4.497 4.190 1.00 91.75 178 ALA A C 1
ATOM 1479 O O . ALA A 1 178 ? -16.143 4.611 3.987 1.00 91.75 178 ALA A O 1
ATOM 1480 N N . ALA A 1 179 ? -14.472 4.183 5.407 1.00 93.25 179 ALA A N 1
ATOM 1481 C CA . ALA A 1 179 ? -15.361 4.012 6.553 1.00 93.25 179 ALA A CA 1
ATOM 1482 C C . ALA A 1 179 ? -16.080 5.319 6.935 1.00 93.25 179 ALA A C 1
ATOM 1484 O O . ALA A 1 179 ? -17.275 5.303 7.231 1.00 93.25 179 ALA A O 1
ATOM 1485 N N . LEU A 1 180 ? -15.374 6.451 6.939 1.00 93.12 180 LEU A N 1
ATOM 1486 C CA . LEU A 1 180 ? -15.956 7.759 7.253 1.00 93.12 180 LEU A CA 1
ATOM 1487 C C . LEU A 1 180 ? -16.933 8.240 6.171 1.00 93.12 180 LEU A C 1
ATOM 1489 O O . LEU A 1 180 ? -17.912 8.894 6.512 1.00 93.12 180 LEU A O 1
ATOM 1493 N N . GLU A 1 181 ? -16.703 7.887 4.906 1.00 92.88 181 GLU A N 1
ATOM 1494 C CA . GLU A 1 181 ? -17.610 8.187 3.790 1.00 92.88 181 GLU A CA 1
ATOM 1495 C C . GLU A 1 181 ? -18.875 7.315 3.825 1.00 92.88 181 GLU A C 1
ATOM 1497 O O . GLU A 1 181 ? -19.982 7.806 3.605 1.00 92.88 181 GLU A O 1
ATOM 1502 N N . LYS A 1 182 ? -18.740 6.022 4.153 1.00 92.81 182 LYS A N 1
ATOM 1503 C CA . LYS A 1 182 ? -19.873 5.081 4.202 1.00 92.81 182 LYS A CA 1
ATOM 1504 C C . LYS A 1 182 ? -20.802 5.320 5.392 1.00 92.81 182 LYS A C 1
ATOM 1506 O O . LYS A 1 182 ? -22.013 5.112 5.288 1.00 92.81 182 LYS A O 1
ATOM 1511 N N . PHE A 1 183 ? -20.257 5.683 6.552 1.00 92.50 183 PHE A N 1
ATOM 1512 C CA . PHE A 1 183 ? -21.023 5.759 7.795 1.00 92.50 183 PHE A CA 1
ATOM 1513 C C . PHE A 1 183 ? -21.312 7.204 8.205 1.00 92.50 183 PHE A C 1
ATOM 1515 O O . PHE A 1 183 ? -20.425 8.041 8.280 1.00 92.50 183 PHE A O 1
ATOM 1522 N N . LYS A 1 184 ? -22.565 7.467 8.601 1.00 84.44 184 LYS A N 1
ATOM 1523 C CA . LYS A 1 184 ? -23.085 8.811 8.924 1.00 84.44 184 LYS A CA 1
ATOM 1524 C C . LYS A 1 184 ? -22.255 9.617 9.928 1.00 84.44 184 LYS A C 1
ATOM 1526 O O . LYS A 1 184 ? -22.305 10.841 9.919 1.00 84.44 184 LYS A O 1
ATOM 1531 N N . ASN A 1 185 ? -21.589 8.952 10.872 1.00 91.81 185 ASN A N 1
ATOM 1532 C CA . ASN A 1 185 ? -20.727 9.619 11.840 1.00 91.81 185 ASN A CA 1
ATOM 1533 C C . ASN A 1 185 ? -19.616 8.692 12.342 1.00 91.81 185 ASN A C 1
ATOM 1535 O O . ASN A 1 185 ? -19.715 7.464 12.297 1.00 91.81 185 ASN A O 1
ATOM 1539 N N . ILE A 1 186 ? -18.579 9.306 12.908 1.00 92.31 186 ILE A N 1
ATOM 1540 C CA . ILE A 1 186 ? -17.372 8.614 13.363 1.00 92.31 186 ILE A CA 1
ATOM 1541 C C . ILE A 1 186 ? -17.618 7.594 14.491 1.00 92.31 186 ILE A C 1
ATOM 1543 O O . ILE A 1 186 ? -16.884 6.615 14.593 1.00 92.31 186 ILE A O 1
ATOM 1547 N N . LYS A 1 187 ? -18.649 7.772 15.334 1.00 93.81 187 LYS A N 1
ATOM 1548 C CA . LYS A 1 187 ? -18.976 6.797 16.391 1.00 93.81 187 LYS A CA 1
ATOM 1549 C C . LYS A 1 187 ? -19.520 5.508 15.779 1.00 93.81 187 LYS A C 1
ATOM 1551 O O . LYS A 1 187 ? -19.100 4.423 16.175 1.00 93.81 187 LYS A O 1
ATOM 1556 N N . VAL A 1 188 ? -20.416 5.639 14.799 1.00 94.19 188 VAL A N 1
ATOM 1557 C CA . VAL A 1 188 ? -20.947 4.505 14.033 1.00 94.19 188 VAL A CA 1
ATOM 1558 C C . VAL A 1 188 ? -19.821 3.846 13.241 1.00 94.19 188 VAL A C 1
ATOM 1560 O O . VAL A 1 188 ? -19.629 2.645 13.383 1.00 94.19 188 VAL A O 1
ATOM 1563 N N . ALA A 1 189 ? -19.007 4.625 12.521 1.00 94.75 189 ALA A N 1
ATOM 1564 C CA . ALA A 1 189 ? -17.867 4.099 11.772 1.00 94.75 189 ALA A CA 1
ATOM 1565 C C . ALA A 1 189 ? -16.924 3.269 12.659 1.00 94.75 189 ALA A C 1
ATOM 1567 O O . ALA A 1 189 ? -16.593 2.139 12.313 1.00 94.75 189 ALA A O 1
ATOM 1568 N N . ALA A 1 190 ? -16.551 3.787 13.837 1.00 95.25 190 ALA A N 1
ATOM 1569 C CA . ALA A 1 190 ? -15.685 3.091 14.788 1.00 95.25 190 ALA A CA 1
ATOM 1570 C C . ALA A 1 190 ? -16.275 1.741 15.222 1.00 95.25 190 ALA A C 1
ATOM 1572 O O . ALA A 1 190 ? -15.580 0.723 15.190 1.00 95.25 190 ALA A O 1
ATOM 1573 N N . LYS A 1 191 ? -17.568 1.721 15.569 1.00 95.69 191 LYS A N 1
ATOM 1574 C CA . LYS A 1 191 ? -18.280 0.497 15.952 1.00 95.69 191 LYS A CA 1
ATOM 1575 C C . LYS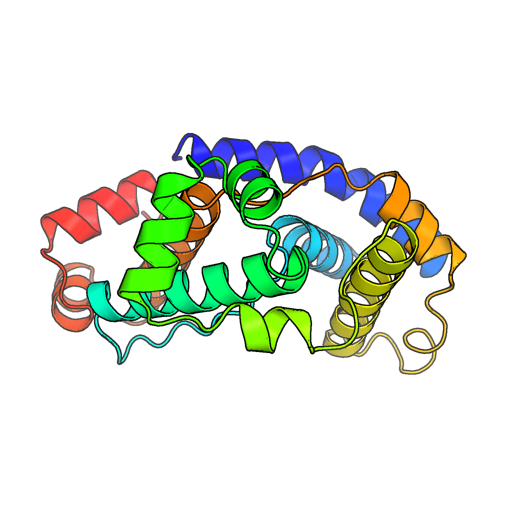 A 1 191 ? -18.295 -0.523 14.809 1.00 95.69 191 LYS A C 1
ATOM 1577 O O . LYS A 1 191 ? -17.955 -1.689 15.024 1.00 95.69 191 LYS A O 1
ATOM 1582 N N . GLU A 1 192 ? -18.640 -0.084 13.602 1.00 95.06 192 GLU A N 1
ATOM 1583 C CA . GLU A 1 192 ? -18.778 -0.964 12.440 1.00 95.06 192 GLU A CA 1
ATOM 1584 C C . GLU A 1 192 ? -17.444 -1.563 11.995 1.00 95.06 192 GLU A C 1
ATOM 1586 O O . GLU A 1 192 ? -17.372 -2.760 11.725 1.00 95.06 192 GLU A O 1
ATOM 1591 N N . ILE A 1 193 ? -16.347 -0.808 12.047 1.00 95.25 193 ILE A N 1
ATOM 1592 C CA . ILE A 1 193 ? -15.020 -1.334 11.685 1.00 95.25 193 ILE A CA 1
ATOM 1593 C C . ILE A 1 193 ? -14.284 -2.002 12.858 1.00 95.25 193 ILE A C 1
ATOM 1595 O O . ILE A 1 193 ? -13.194 -2.548 12.679 1.00 95.25 193 ILE A O 1
ATOM 1599 N N . GLY A 1 194 ? -14.865 -2.007 14.062 1.00 94.88 194 GLY A N 1
ATOM 1600 C CA . GLY A 1 194 ? -14.292 -2.662 15.244 1.00 94.88 194 GLY A CA 1
ATOM 1601 C C . GLY A 1 194 ? -13.107 -1.916 15.866 1.00 94.88 194 GLY A C 1
ATOM 1602 O O . GLY A 1 194 ? -12.186 -2.544 16.397 1.00 94.88 194 GLY A O 1
ATOM 1603 N N . LEU A 1 195 ? -13.112 -0.584 15.796 1.00 94.88 195 LEU A N 1
ATOM 1604 C CA . LEU A 1 195 ? -12.165 0.292 16.481 1.00 94.88 195 LEU A CA 1
ATOM 1605 C C . LEU A 1 195 ? -12.827 1.015 17.656 1.00 94.88 195 LEU A C 1
ATOM 1607 O O . LEU A 1 195 ? -14.023 1.288 17.664 1.00 94.88 195 LEU A O 1
ATOM 1611 N N . ARG A 1 196 ? -12.018 1.381 18.656 1.00 95.75 196 ARG A N 1
ATOM 1612 C CA . ARG A 1 196 ? -12.452 2.347 19.672 1.00 95.75 196 ARG A CA 1
ATOM 1613 C C . ARG A 1 196 ? -12.605 3.720 19.025 1.00 95.75 196 ARG A C 1
ATOM 1615 O O . ARG A 1 196 ? -11.787 4.092 18.179 1.00 95.75 196 ARG A O 1
ATOM 1622 N N . TYR A 1 197 ? -13.610 4.473 19.456 1.00 94.94 197 TYR A N 1
ATOM 1623 C CA . TYR A 1 197 ? -13.896 5.810 18.940 1.00 94.94 197 TYR A CA 1
ATOM 1624 C C . TYR A 1 197 ? -12.662 6.719 18.989 1.00 94.94 197 TYR A C 1
ATOM 1626 O O . TYR A 1 197 ? -12.303 7.322 17.981 1.00 94.94 197 TYR A O 1
ATOM 1634 N N . GLU A 1 198 ? -11.958 6.748 20.121 1.00 95.12 198 GLU A N 1
ATOM 1635 C CA . GLU A 1 198 ? -10.774 7.584 20.339 1.00 95.12 198 GLU A CA 1
ATOM 1636 C C . GLU A 1 198 ? -9.647 7.207 19.373 1.00 95.12 198 GLU A C 1
ATOM 1638 O O . GLU A 1 198 ? -8.916 8.068 18.888 1.00 95.12 198 GLU A O 1
ATOM 1643 N N . THR A 1 199 ? -9.526 5.913 19.057 1.00 94.50 199 THR A N 1
ATOM 1644 C CA . THR A 1 199 ? -8.513 5.403 18.126 1.00 94.50 199 THR A CA 1
ATOM 1645 C C . THR A 1 199 ? -8.810 5.848 16.699 1.00 94.50 199 THR A C 1
ATOM 1647 O O . THR A 1 199 ? -7.919 6.375 16.035 1.00 94.50 199 THR A O 1
ATOM 1650 N N . LEU A 1 200 ? -10.056 5.685 16.240 1.00 93.56 200 LEU A N 1
ATOM 1651 C CA . LEU A 1 200 ? -10.464 6.139 14.910 1.00 93.56 200 LEU A CA 1
ATOM 1652 C C . LEU A 1 200 ? -10.339 7.661 14.787 1.00 93.56 200 LEU A C 1
ATOM 1654 O O . LEU A 1 200 ? -9.799 8.164 13.810 1.00 93.56 200 LEU A O 1
ATOM 1658 N N . HIS A 1 201 ? -10.779 8.390 15.809 1.00 93.00 201 HIS A N 1
ATOM 1659 C CA . HIS A 1 201 ? -10.705 9.845 15.869 1.00 93.00 201 HIS A CA 1
ATOM 1660 C C . HIS A 1 201 ? -9.271 10.366 15.794 1.00 93.00 201 HIS A C 1
ATOM 1662 O O . HIS A 1 201 ? -8.997 11.317 15.060 1.00 93.00 201 HIS A O 1
ATOM 1668 N N . LYS A 1 202 ? -8.349 9.752 16.544 1.00 93.69 202 LYS A N 1
ATOM 1669 C CA . LYS A 1 202 ? -6.927 10.096 16.498 1.00 93.69 202 LYS A CA 1
ATOM 1670 C C . LYS A 1 202 ? -6.357 9.868 15.096 1.00 93.69 202 LYS A C 1
ATOM 1672 O O . LYS A 1 202 ? -5.779 10.795 14.540 1.00 93.69 202 LYS A O 1
ATOM 1677 N N . LYS A 1 203 ? -6.591 8.691 14.505 1.00 92.12 203 LYS A N 1
ATOM 1678 C CA . LYS A 1 203 ? -6.092 8.354 13.161 1.00 92.12 203 LYS A CA 1
ATOM 1679 C C . LYS A 1 203 ? -6.672 9.244 12.064 1.00 92.12 203 LYS A C 1
ATOM 1681 O O . LYS A 1 203 ? -5.928 9.746 11.234 1.00 92.12 203 LYS A O 1
ATOM 1686 N N . ALA A 1 204 ? -7.976 9.516 12.097 1.00 91.44 204 ALA A N 1
ATOM 1687 C CA . ALA A 1 204 ? -8.614 10.427 11.148 1.00 91.44 204 ALA A CA 1
ATOM 1688 C C . ALA A 1 204 ? -7.980 11.828 11.192 1.00 91.44 204 ALA A C 1
ATOM 1690 O O . ALA A 1 204 ? -7.728 12.421 10.148 1.00 91.44 204 ALA A O 1
ATOM 1691 N N . LYS A 1 205 ? -7.657 12.335 12.391 1.00 91.50 205 LYS A N 1
ATOM 1692 C CA . LYS A 1 205 ? -6.951 13.615 12.551 1.00 91.50 205 LYS A CA 1
ATOM 1693 C C . LYS A 1 205 ? -5.508 13.553 12.036 1.00 91.50 205 LYS A C 1
ATOM 1695 O O . LYS A 1 205 ? -5.075 14.480 11.362 1.00 91.50 205 LYS A O 1
ATOM 1700 N N . GLU A 1 206 ? -4.770 12.484 12.336 1.00 89.25 206 GLU A N 1
ATOM 1701 C CA . GLU A 1 206 ? -3.395 12.278 11.841 1.00 89.25 206 GLU A CA 1
ATOM 1702 C C . GLU A 1 206 ? -3.333 12.277 10.305 1.00 89.25 206 GLU A C 1
ATOM 1704 O O . GLU A 1 206 ? -2.432 12.880 9.712 1.00 89.25 206 GLU A O 1
ATOM 1709 N N . PHE A 1 207 ? -4.336 11.668 9.669 1.00 87.00 207 PHE A N 1
ATOM 1710 C CA . PHE A 1 207 ? -4.476 11.586 8.217 1.00 87.00 207 PHE A CA 1
ATOM 1711 C C . PHE A 1 207 ? -5.133 12.808 7.562 1.00 87.00 207 PHE A C 1
ATOM 1713 O O . PHE A 1 207 ? -5.200 12.858 6.337 1.00 87.00 207 PHE A O 1
ATOM 1720 N N . GLY A 1 208 ? -5.587 13.798 8.339 1.00 86.19 208 GLY A N 1
ATOM 1721 C CA . GLY A 1 208 ? -6.244 14.997 7.805 1.00 86.19 208 GLY A CA 1
ATOM 1722 C C . GLY A 1 208 ? -7.625 14.732 7.193 1.00 86.19 208 GLY A C 1
ATOM 1723 O O . GLY A 1 208 ? -8.044 15.454 6.300 1.00 86.19 208 GLY A O 1
ATOM 1724 N N . LEU A 1 209 ? -8.329 13.693 7.649 1.00 84.25 209 LEU A N 1
ATOM 1725 C CA . LEU A 1 209 ? -9.654 13.290 7.157 1.00 84.25 209 LEU A CA 1
ATOM 1726 C C . LEU A 1 209 ? -10.797 14.002 7.910 1.00 84.25 209 LEU A C 1
ATOM 1728 O O . LEU A 1 209 ? -11.838 13.400 8.180 1.00 84.25 209 LEU A O 1
ATOM 1732 N N . ARG A 1 210 ? -10.572 15.252 8.333 1.00 62.47 210 ARG A N 1
ATOM 1733 C CA . ARG A 1 210 ? -11.493 16.057 9.146 1.00 62.47 210 ARG A CA 1
ATOM 1734 C C . ARG A 1 210 ? -11.378 17.539 8.867 1.00 62.47 210 ARG A C 1
ATOM 1736 O O . ARG A 1 210 ? -10.223 18.016 8.864 1.00 62.47 210 ARG A O 1
#

Radius of gyration: 18.72 Å; chains: 1; bounding box: 41×39×51 Å

pLDDT: mean 80.52, std 12.94, range [42.44, 95.75]

Secondary structure (DSSP, 8-state):
--HHHHHHHHHHHHHHHHHHHHHHHHHSS--HHHHHHHHHHHHHTT------TTS-HHHHHHHHHHHHHHHHHHHTTT-HHHHHHHHTS-HHHHHHHHHHHT--HHHHTTS----SHHHHHHHHHHHHHHHHHHTT--HHHHTT--HHHHHHHHTTS------HHHHHHHHHHHHHHHHHHHSSSHHHHHHHHT--HHHHHHHHHHTT--

Foldseek 3Di:
DDPLVVVLVVLLVQQLVLLQVLVCVQVVHGDPVLSSQLSCCLQLDPPDDDQDLQAAPVVSLLVSLLVVLLVLCLQVLNPLVVSCVLQVHDSVVNVVSCVVNVPDSVVSNPDPDRDDLVCCLVSSLVSSLVSCVVVCVDPVRSVPCDSVSSNSSSVSNDSNGHHSVSNSLVSSLVNLLVLCVVDPDLCVSCVSNVHDSVVSVVSCVSSVVD